Protein AF-A0A6I3T4N7-F1 (afdb_monomer_lite)

pLDDT: mean 78.13, std 22.72, range [30.36, 98.19]

Sequence (308 aa):
MPTYVQHEVLGRIPDVFNAEAIWQPPGLALFARRPLLRDLLERCPREHRGRAATRCFAHVTLRLPQEDVDDDYHLTRGNRARELAQTLTALHRKDFGDLLGEDDVRYHVTGADDLAAGEIEVRFGHAVYLPAPEEKVLFDVSASLDSAVWHGVCPVYPSQRLALIGAGATAAAAPGWPFGDDAVLLLVNDGPDAEPVLQARPKGAFDCRFDAALGYYTVTSRHGGKRLLVKIARRIAKAPPAVAAPSPAVWQPRARPAVPALDELTAVPVPAAPRRVNSAVTDATFAPGARARLTLAALALPRLSRYR

Radius of gyration: 28.06 Å; chains: 1; bounding box: 67×101×54 Å

Organism: NCBI:txid1949069

Secondary structure (DSSP, 8-state):
---SSEEEEEE--S-TT-HHHHHS-SSS-TT--S--HHHHHHHS-SEEETTEEEE---EEEEEEEHHHHHHHHHHHSSHHHHHHHHHHHHHHHHHHHHHHTTPPPEEEEEEETT--TTEEEEEESTT-----TTPPP-EEEEEESSSSS-EEEEEE-TT--EEEESTTSSBPPPTT-TT-TT-EEEEE---TTSPPEEEEESTTTEEEEEETTTTEEEEEETTT--EEEEEEEE----------PPPP---PPPPPPPP--------PPPPPPP----------------------------------

Structure (mmCIF, N/CA/C/O backbone):
data_AF-A0A6I3T4N7-F1
#
_entry.id   AF-A0A6I3T4N7-F1
#
loop_
_atom_site.group_PDB
_atom_site.id
_atom_site.type_symbol
_atom_site.label_atom_id
_atom_site.label_alt_id
_atom_site.label_comp_id
_atom_site.label_asym_id
_atom_site.label_entity_id
_atom_site.label_seq_id
_atom_site.pdbx_PDB_ins_code
_atom_site.Cartn_x
_atom_site.Cartn_y
_atom_site.Cartn_z
_atom_site.occupancy
_atom_site.B_iso_or_equiv
_atom_site.auth_seq_id
_atom_site.auth_comp_id
_atom_site.auth_asym_id
_atom_site.auth_atom_id
_atom_site.pdbx_PDB_model_num
ATOM 1 N N . MET A 1 1 ? 6.502 -19.424 1.018 1.00 42.34 1 MET A N 1
ATOM 2 C CA . MET A 1 1 ? 7.228 -18.269 0.435 1.00 42.34 1 MET A CA 1
ATOM 3 C C . MET A 1 1 ? 7.250 -17.160 1.475 1.00 42.34 1 MET A C 1
ATOM 5 O O . MET A 1 1 ? 6.336 -17.162 2.289 1.00 42.34 1 MET A O 1
ATOM 9 N N . PRO A 1 2 ? 8.253 -16.265 1.510 1.00 59.25 2 PRO A N 1
ATOM 10 C CA . PRO A 1 2 ? 8.167 -15.091 2.374 1.00 59.25 2 PRO A CA 1
ATOM 11 C C . PRO A 1 2 ? 6.936 -14.269 1.978 1.00 59.25 2 PRO A C 1
ATOM 13 O O . PRO A 1 2 ? 6.769 -13.925 0.807 1.00 59.25 2 PRO A O 1
ATOM 16 N N . THR A 1 3 ? 6.056 -14.012 2.940 1.00 74.50 3 THR A N 1
ATOM 17 C CA . THR A 1 3 ? 4.867 -13.183 2.748 1.00 74.50 3 THR A CA 1
ATOM 18 C C . THR A 1 3 ? 5.295 -11.723 2.836 1.00 74.50 3 THR A C 1
ATOM 20 O O . THR A 1 3 ? 5.560 -11.209 3.918 1.00 74.50 3 THR A O 1
ATOM 23 N N . TYR A 1 4 ? 5.434 -11.065 1.685 1.00 86.62 4 TYR A N 1
ATOM 24 C CA . TYR A 1 4 ? 5.860 -9.662 1.612 1.00 86.62 4 TYR A CA 1
ATOM 25 C C . TYR A 1 4 ? 4.768 -8.692 2.078 1.00 86.62 4 TYR A C 1
ATOM 27 O O . TYR A 1 4 ? 5.072 -7.627 2.619 1.00 86.62 4 TYR A O 1
ATOM 35 N N . VAL A 1 5 ? 3.510 -9.080 1.867 1.00 89.25 5 VAL A N 1
ATOM 36 C CA . VAL A 1 5 ? 2.300 -8.359 2.262 1.00 89.25 5 VAL A CA 1
ATOM 37 C C . VAL A 1 5 ? 1.325 -9.388 2.792 1.00 89.25 5 VAL A C 1
ATOM 39 O O . VAL A 1 5 ? 1.057 -10.393 2.136 1.00 89.25 5 VAL A O 1
ATOM 42 N N . GLN A 1 6 ? 0.831 -9.140 3.988 1.00 90.00 6 GLN A N 1
ATOM 43 C CA . GLN A 1 6 ? -0.314 -9.815 4.555 1.00 90.00 6 GLN A CA 1
ATOM 44 C C . GLN A 1 6 ? -1.546 -8.999 4.219 1.00 90.00 6 GLN A C 1
ATOM 46 O O . GLN A 1 6 ? -1.522 -7.772 4.332 1.00 90.00 6 GLN A O 1
ATOM 51 N N . HIS A 1 7 ? -2.592 -9.686 3.791 1.00 89.75 7 HIS A N 1
ATOM 52 C CA . HIS A 1 7 ? -3.881 -9.083 3.530 1.00 89.75 7 HIS A CA 1
ATOM 53 C C . HIS A 1 7 ? -4.959 -9.968 4.148 1.00 89.75 7 HIS A C 1
ATOM 55 O O . HIS A 1 7 ? -4.901 -11.188 4.006 1.00 89.75 7 HIS A O 1
ATOM 61 N N . GLU A 1 8 ? -5.907 -9.360 4.848 1.00 92.12 8 GLU A N 1
ATOM 62 C CA . GLU A 1 8 ? -7.035 -10.059 5.462 1.00 92.12 8 GLU A CA 1
ATOM 63 C C . GLU A 1 8 ? -8.284 -9.185 5.341 1.00 92.12 8 GLU A C 1
ATOM 65 O O . GLU A 1 8 ? -8.220 -7.975 5.576 1.00 92.12 8 GLU A O 1
ATOM 70 N N . VAL A 1 9 ? -9.420 -9.794 4.994 1.00 93.88 9 VAL A N 1
ATOM 71 C CA . VAL A 1 9 ? -10.719 -9.111 4.968 1.00 93.88 9 VAL A CA 1
ATOM 72 C C . VAL A 1 9 ? -11.438 -9.356 6.292 1.00 93.88 9 VAL A C 1
ATOM 74 O O . VAL A 1 9 ? -11.791 -10.488 6.629 1.00 93.88 9 VAL A O 1
ATOM 77 N N . LEU A 1 10 ? -11.658 -8.289 7.056 1.00 92.44 10 LEU A N 1
ATOM 78 C CA . LEU A 1 10 ? -12.414 -8.305 8.302 1.00 92.44 10 LEU A CA 1
ATOM 79 C C . LEU A 1 10 ? -13.880 -8.000 8.001 1.00 92.44 10 LEU A C 1
ATOM 81 O O . LEU A 1 10 ? -14.196 -6.948 7.457 1.00 92.44 10 LEU A O 1
ATOM 85 N N . GLY A 1 11 ? -14.777 -8.917 8.363 1.00 90.06 11 GLY A N 1
ATOM 86 C CA . GLY A 1 11 ? -16.195 -8.821 8.016 1.00 90.06 11 GLY A CA 1
ATOM 87 C C . GLY A 1 11 ? -17.144 -8.603 9.195 1.00 90.06 11 GLY A C 1
ATOM 88 O O . GLY A 1 11 ? -16.889 -9.000 10.341 1.00 90.06 11 GLY A O 1
ATOM 89 N N . ARG A 1 12 ? -18.328 -8.078 8.857 1.00 87.44 12 ARG A N 1
ATOM 90 C CA . ARG A 1 12 ? -19.441 -7.729 9.763 1.00 87.44 12 ARG A CA 1
ATOM 91 C C . ARG A 1 12 ? -19.016 -6.748 10.856 1.00 87.44 12 ARG A C 1
ATOM 93 O O . ARG A 1 12 ? -19.287 -6.960 12.040 1.00 87.44 12 ARG A O 1
ATOM 100 N N . ILE A 1 13 ? -18.338 -5.694 10.421 1.00 89.69 13 ILE A N 1
ATOM 101 C CA . ILE A 1 13 ? -18.067 -4.498 11.208 1.00 89.69 13 ILE A CA 1
ATOM 102 C C . ILE A 1 13 ? -19.287 -3.577 11.047 1.00 89.69 13 ILE A C 1
ATOM 104 O O . ILE A 1 13 ? -19.585 -3.186 9.922 1.00 89.69 13 ILE A O 1
ATOM 108 N N . PRO A 1 14 ? -20.029 -3.261 12.128 1.00 86.56 14 PRO A N 1
ATOM 109 C CA . PRO A 1 14 ? -21.246 -2.449 12.028 1.00 86.56 14 PRO A CA 1
ATOM 110 C C . PRO A 1 14 ? -21.000 -1.034 11.500 1.00 86.56 14 PRO A C 1
ATOM 112 O O . PRO A 1 14 ? -21.847 -0.489 10.805 1.00 86.56 14 PRO A O 1
ATOM 115 N N . ASP A 1 15 ? -19.851 -0.454 11.848 1.00 92.56 15 ASP A N 1
ATOM 116 C CA . ASP A 1 15 ? -19.391 0.837 11.348 1.00 92.56 15 ASP A CA 1
ATOM 117 C C . ASP A 1 15 ? -17.912 0.728 10.975 1.00 92.56 15 ASP A C 1
ATOM 119 O O . ASP A 1 15 ? -17.057 0.573 11.850 1.00 92.56 15 ASP A O 1
ATOM 123 N N . VAL A 1 16 ? -17.615 0.798 9.676 1.00 95.19 16 VAL A N 1
ATOM 124 C CA . VAL A 1 16 ? -16.254 0.676 9.129 1.00 95.19 16 VAL A CA 1
ATOM 125 C C . VAL A 1 16 ? -15.330 1.830 9.539 1.00 95.19 16 VAL A C 1
ATOM 127 O O . VAL A 1 16 ? -14.118 1.731 9.368 1.00 95.19 16 VAL A O 1
ATOM 130 N N . PHE A 1 17 ? -15.872 2.902 10.129 1.00 96.81 17 PHE A N 1
ATOM 131 C CA . PHE A 1 17 ? -15.092 3.995 10.716 1.00 96.81 17 PHE A CA 1
ATOM 132 C C . PHE A 1 17 ? -14.894 3.867 12.232 1.00 96.81 17 PHE A C 1
ATOM 134 O O . PHE A 1 17 ? -14.195 4.685 12.832 1.00 96.81 17 PHE A O 1
ATOM 141 N N . ASN A 1 18 ? -15.459 2.839 12.870 1.00 94.69 18 ASN A N 1
ATOM 142 C CA . ASN A 1 18 ? -15.268 2.598 14.294 1.00 94.69 18 ASN A CA 1
ATOM 143 C C . ASN A 1 18 ? -13.947 1.853 14.546 1.00 94.69 18 ASN A C 1
ATOM 145 O O . ASN A 1 18 ? -13.851 0.632 14.403 1.00 94.69 18 ASN A O 1
ATOM 149 N N . ALA A 1 19 ? -12.931 2.605 14.972 1.00 95.44 19 ALA A N 1
ATOM 150 C CA . ALA A 1 19 ? -11.597 2.089 15.262 1.00 95.44 19 ALA A CA 1
ATOM 151 C C . ALA A 1 19 ? -11.588 0.972 16.318 1.00 95.44 19 ALA A C 1
ATOM 153 O O . ALA A 1 19 ? -10.845 0.004 16.168 1.00 95.44 19 ALA A O 1
ATOM 154 N N . GLU A 1 20 ? -12.409 1.074 17.368 1.00 91.62 20 GLU A N 1
ATOM 155 C CA . GLU A 1 20 ? -12.469 0.050 18.416 1.00 91.62 20 GLU A CA 1
ATOM 156 C C . GLU A 1 20 ? -13.015 -1.259 17.850 1.00 91.62 20 GLU A C 1
ATOM 158 O O . GLU A 1 20 ? -12.388 -2.300 18.014 1.00 91.62 20 GLU A O 1
ATOM 163 N N . ALA A 1 21 ? -14.108 -1.204 17.082 1.00 89.81 21 ALA A N 1
ATOM 164 C CA . ALA A 1 21 ? -14.695 -2.386 16.448 1.00 89.81 21 ALA A CA 1
ATOM 165 C C . ALA A 1 21 ? -13.715 -3.120 15.510 1.00 89.81 21 ALA A C 1
ATOM 167 O O . ALA A 1 21 ? -13.805 -4.339 15.366 1.00 89.81 21 ALA A O 1
ATOM 168 N N . ILE A 1 22 ? -12.779 -2.387 14.900 1.00 93.62 22 ILE A N 1
ATOM 169 C CA . ILE A 1 22 ? -11.714 -2.925 14.041 1.00 93.62 22 ILE A CA 1
ATOM 170 C C . ILE A 1 22 ? -10.556 -3.496 14.868 1.00 93.62 22 ILE A C 1
ATOM 172 O O . ILE A 1 22 ? -9.995 -4.541 14.526 1.00 93.62 22 ILE A O 1
ATOM 176 N N . TRP A 1 23 ? -10.175 -2.798 15.938 1.00 92.69 23 TRP A N 1
ATOM 177 C CA . TRP A 1 23 ? -9.014 -3.120 16.761 1.00 92.69 23 TRP A CA 1
ATOM 178 C C . TRP A 1 23 ? -9.252 -4.338 17.655 1.00 92.69 23 TRP A C 1
ATOM 180 O O . TRP A 1 23 ? -8.480 -5.296 17.605 1.00 92.69 23 TRP A O 1
ATOM 190 N N . GLN A 1 24 ? -10.316 -4.304 18.461 1.00 83.19 24 GLN A N 1
ATOM 191 C CA . GLN A 1 24 ? -10.697 -5.330 19.433 1.00 83.19 24 GLN A CA 1
ATOM 192 C C . GLN A 1 24 ? -12.164 -5.111 19.858 1.00 83.19 24 GLN A C 1
ATOM 194 O O . GLN A 1 24 ? -12.533 -3.973 20.141 1.00 83.19 24 GLN A O 1
ATOM 199 N N . PRO A 1 25 ? -13.020 -6.145 19.998 1.00 62.72 25 PRO A N 1
ATOM 200 C CA . PRO A 1 25 ? -14.414 -5.899 20.317 1.00 62.72 25 PRO A CA 1
ATOM 201 C C . PRO A 1 25 ? -14.517 -5.359 21.755 1.00 62.72 25 PRO A C 1
ATOM 203 O O . PRO A 1 25 ? -13.815 -5.850 22.648 1.00 62.72 25 PRO A O 1
ATOM 206 N N . PRO A 1 26 ? -15.411 -4.400 22.030 1.00 54.84 26 PRO A N 1
ATOM 207 C CA . PRO A 1 26 ? -15.672 -3.979 23.398 1.00 54.84 26 PRO A CA 1
ATOM 208 C C . PRO A 1 26 ? -16.280 -5.145 24.208 1.00 54.84 26 PRO A C 1
ATOM 210 O O . PRO A 1 26 ? -17.339 -5.672 23.867 1.00 54.84 26 PRO A O 1
ATOM 213 N N . GLY A 1 27 ? -15.612 -5.554 25.295 1.00 57.06 27 GLY A N 1
ATOM 214 C CA . GLY A 1 27 ? -16.110 -6.542 26.270 1.00 57.06 27 GLY A CA 1
ATOM 215 C C . GLY A 1 27 ? -15.620 -7.995 26.102 1.00 57.06 27 GLY A C 1
ATOM 216 O O . GLY A 1 27 ? -14.759 -8.303 25.283 1.00 57.06 27 GLY A O 1
ATOM 217 N N . LEU A 1 28 ? 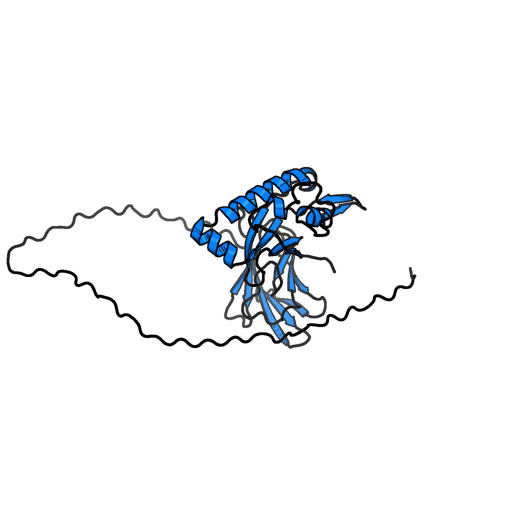-16.173 -8.909 26.919 1.00 50.62 28 LEU A N 1
ATOM 218 C CA . LEU A 1 28 ? -15.859 -10.356 27.008 1.00 50.62 28 LEU A CA 1
ATOM 219 C C . LEU A 1 28 ? -16.303 -11.169 25.768 1.00 50.62 28 LEU A C 1
ATOM 221 O O . LEU A 1 28 ? -16.761 -12.307 25.884 1.00 50.62 28 LEU A O 1
ATOM 225 N N . ALA A 1 29 ? -16.166 -10.627 24.560 1.00 52.72 29 ALA A N 1
ATOM 226 C CA . ALA A 1 29 ? -16.478 -11.318 23.310 1.00 52.72 29 ALA A CA 1
ATOM 227 C C . ALA A 1 29 ? -15.388 -12.340 22.916 1.00 52.72 29 ALA A C 1
ATOM 229 O O . ALA A 1 29 ? -15.050 -12.489 21.745 1.00 52.72 29 ALA A O 1
ATOM 230 N N . LEU A 1 30 ? -14.905 -13.119 23.893 1.00 52.09 30 LEU A N 1
ATOM 231 C CA . LEU A 1 30 ? -14.000 -14.270 23.738 1.00 52.09 30 LEU A CA 1
ATOM 232 C C . LEU A 1 30 ? -14.564 -15.361 22.801 1.00 52.09 30 LEU A C 1
ATOM 234 O O . LEU A 1 30 ? -13.868 -16.310 22.448 1.00 52.09 30 LEU A O 1
ATOM 238 N N . PHE A 1 31 ? -15.830 -15.235 22.395 1.00 53.12 31 PHE A N 1
ATOM 239 C CA . PHE A 1 31 ? -16.535 -16.157 21.507 1.00 53.12 31 PHE A CA 1
ATOM 240 C C . PHE A 1 31 ? -16.600 -15.688 20.047 1.00 53.12 31 PHE A C 1
ATOM 242 O O . PHE A 1 31 ? -16.998 -16.465 19.174 1.00 53.12 31 PHE A O 1
ATOM 249 N N . ALA A 1 32 ? -16.200 -14.448 19.746 1.00 56.66 32 ALA A N 1
ATOM 250 C CA . ALA A 1 32 ? -16.068 -13.995 18.370 1.00 56.66 32 ALA A CA 1
ATOM 251 C C . ALA A 1 32 ? -14.797 -14.613 17.771 1.00 56.66 32 ALA A C 1
ATOM 253 O O . ALA A 1 32 ? -13.698 -14.106 17.938 1.00 56.66 32 ALA A O 1
ATOM 254 N N . ARG A 1 33 ? -14.938 -15.732 17.049 1.00 61.69 33 ARG A N 1
ATOM 255 C CA . ARG A 1 33 ? -13.833 -16.422 16.345 1.00 61.69 33 ARG A CA 1
ATOM 256 C C . ARG A 1 33 ? -13.222 -15.621 15.179 1.00 61.69 33 ARG A C 1
ATOM 258 O O . ARG A 1 33 ? -12.599 -16.218 14.304 1.00 61.69 33 ARG A O 1
ATOM 265 N N . ARG A 1 34 ? -13.462 -14.314 15.092 1.00 70.25 34 ARG A N 1
ATOM 266 C CA . ARG A 1 34 ? -12.999 -13.507 13.962 1.00 70.25 34 ARG A CA 1
ATOM 267 C C . ARG A 1 34 ? -11.670 -12.864 14.323 1.00 70.25 34 ARG A C 1
ATOM 269 O O . ARG A 1 34 ? -11.592 -12.299 15.410 1.00 70.25 34 ARG A O 1
ATOM 276 N N . PRO A 1 35 ? -10.654 -12.957 13.453 1.00 75.81 35 PRO A N 1
ATOM 277 C CA . PRO A 1 35 ? -9.444 -12.184 13.654 1.00 75.81 35 PRO A CA 1
ATOM 278 C C . PRO A 1 35 ? -9.809 -10.700 13.591 1.00 75.81 35 PRO A C 1
ATOM 280 O O . PRO A 1 35 ? -10.596 -10.292 12.740 1.00 75.81 35 PRO A O 1
ATOM 283 N N . LEU A 1 36 ? -9.272 -9.912 14.510 1.00 88.94 36 LEU A N 1
ATOM 284 C CA . LEU A 1 36 ? -9.335 -8.454 14.472 1.00 88.94 36 LEU A CA 1
ATOM 285 C C . LEU A 1 36 ? -7.953 -7.894 14.180 1.00 88.94 36 LEU A C 1
ATOM 287 O O . LEU A 1 36 ? -6.967 -8.633 14.174 1.00 88.94 36 LEU A O 1
ATOM 291 N N . LEU A 1 37 ? -7.860 -6.588 13.940 1.00 93.44 37 LEU A N 1
ATOM 292 C CA . LEU A 1 37 ? -6.590 -5.975 13.564 1.00 93.44 37 LEU A CA 1
ATOM 293 C C . LEU A 1 37 ? -5.496 -6.222 14.615 1.00 93.44 37 LEU A C 1
ATOM 295 O O . LEU A 1 37 ? -4.374 -6.575 14.252 1.00 93.44 37 LEU A O 1
ATOM 299 N N . ARG A 1 38 ? -5.829 -6.121 15.908 1.00 93.00 38 ARG A N 1
ATOM 300 C CA . ARG A 1 38 ? -4.883 -6.421 16.990 1.00 93.00 38 ARG A CA 1
ATOM 301 C C . ARG A 1 38 ? -4.395 -7.870 16.935 1.00 93.00 38 ARG A C 1
ATOM 303 O O . ARG A 1 38 ? -3.191 -8.105 16.978 1.00 93.00 38 ARG A O 1
ATOM 310 N N . ASP A 1 39 ? -5.313 -8.825 16.778 1.00 89.88 39 ASP A N 1
ATOM 311 C CA . ASP A 1 39 ? -4.977 -10.253 16.711 1.00 89.88 39 ASP A CA 1
ATOM 312 C C . ASP A 1 39 ? -4.093 -10.578 15.501 1.00 89.88 39 ASP A C 1
ATOM 314 O O . ASP A 1 39 ? -3.207 -11.431 15.584 1.00 89.88 39 ASP A O 1
ATOM 318 N N . LEU A 1 40 ? -4.337 -9.919 14.363 1.00 91.38 40 LEU A N 1
ATOM 319 C CA . LEU A 1 40 ? -3.531 -10.085 13.155 1.00 91.38 40 LEU A CA 1
ATOM 320 C C . LEU A 1 40 ? -2.098 -9.607 13.383 1.00 91.38 40 LEU A C 1
ATOM 322 O O . LEU A 1 40 ? -1.163 -10.344 13.080 1.00 91.38 40 LEU A O 1
ATOM 326 N N . LEU A 1 41 ? -1.920 -8.417 13.958 1.00 92.19 41 LEU A N 1
ATOM 327 C CA . LEU A 1 41 ? -0.596 -7.862 14.255 1.00 92.19 41 LEU A CA 1
ATOM 328 C C . LEU A 1 41 ? 0.170 -8.713 15.280 1.00 92.19 41 LEU A C 1
ATOM 330 O O . LEU A 1 41 ? 1.369 -8.935 15.119 1.00 92.19 41 LEU A O 1
ATOM 334 N N . GLU A 1 42 ? -0.519 -9.254 16.287 1.00 89.69 42 GLU A N 1
ATOM 335 C CA . GLU A 1 42 ? 0.090 -10.120 17.304 1.00 89.69 42 GLU A CA 1
ATOM 336 C C . GLU A 1 42 ? 0.559 -11.467 16.729 1.00 89.69 42 GLU A C 1
ATOM 338 O O . GLU A 1 42 ? 1.639 -11.958 17.064 1.00 89.69 42 GLU A O 1
ATOM 343 N N . ARG A 1 43 ? -0.231 -12.072 15.834 1.00 87.69 43 ARG A N 1
ATOM 344 C CA . ARG A 1 43 ? 0.092 -13.374 15.217 1.00 87.69 43 ARG A CA 1
ATOM 345 C C . ARG A 1 43 ? 1.144 -13.278 14.122 1.00 87.69 43 ARG A C 1
ATOM 347 O O . ARG A 1 43 ? 1.758 -14.289 13.779 1.00 87.69 43 ARG A O 1
ATOM 354 N N . CYS A 1 44 ? 1.343 -12.082 13.587 1.00 86.88 44 CYS A N 1
ATOM 355 C CA . CYS A 1 44 ? 2.192 -11.831 12.440 1.00 86.88 44 CYS A CA 1
ATOM 356 C C . CYS A 1 44 ? 3.205 -10.719 12.722 1.00 86.88 44 CYS A C 1
ATOM 358 O O . CYS A 1 44 ? 3.190 -9.687 12.044 1.00 86.88 44 CYS A O 1
ATOM 360 N N . PRO A 1 45 ? 4.110 -10.911 13.696 1.00 87.12 45 PRO A N 1
ATOM 361 C CA . PRO A 1 45 ? 5.112 -9.909 13.998 1.00 87.12 45 PRO A CA 1
ATOM 362 C C . PRO A 1 45 ? 6.106 -9.778 12.842 1.00 87.12 45 PRO A C 1
ATOM 364 O O . PRO A 1 45 ? 6.345 -10.703 12.059 1.00 87.12 45 PRO A O 1
ATOM 367 N N . ARG A 1 46 ? 6.719 -8.601 12.757 1.00 87.31 46 ARG A N 1
ATOM 368 C CA . ARG A 1 46 ? 7.729 -8.270 11.752 1.00 87.31 46 ARG A CA 1
ATOM 369 C C . ARG A 1 46 ? 8.991 -9.105 11.935 1.00 87.31 46 ARG A C 1
ATOM 371 O O . ARG A 1 46 ? 9.556 -9.578 10.954 1.00 87.31 46 ARG A O 1
ATOM 378 N N . GLU A 1 47 ? 9.419 -9.289 13.181 1.00 87.56 47 GLU A N 1
ATOM 379 C CA . GLU A 1 47 ? 10.599 -10.077 13.537 1.00 87.56 47 GLU A CA 1
ATOM 380 C C . GLU A 1 47 ? 10.300 -10.985 14.734 1.00 87.56 47 GLU A C 1
ATOM 382 O O . GLU A 1 47 ? 9.604 -10.598 15.679 1.00 87.56 47 GLU A O 1
ATOM 387 N N . HIS A 1 48 ? 10.872 -12.190 14.699 1.00 83.88 48 HIS A N 1
ATOM 388 C CA . HIS A 1 48 ? 10.848 -13.143 15.802 1.00 83.88 48 HIS A CA 1
ATOM 389 C C . HIS A 1 48 ? 12.259 -13.382 16.334 1.00 83.88 48 HIS A C 1
ATOM 391 O O . HIS A 1 48 ? 13.203 -13.581 15.565 1.00 83.88 48 HIS A O 1
ATOM 397 N N . ARG A 1 49 ? 12.381 -13.509 17.656 1.00 81.50 49 ARG A N 1
ATOM 398 C CA . ARG A 1 49 ? 13.551 -14.100 18.312 1.00 81.50 49 ARG A CA 1
ATOM 399 C C . ARG A 1 49 ? 13.130 -15.396 18.991 1.00 81.50 49 ARG A C 1
ATOM 401 O O . ARG A 1 49 ? 12.591 -15.411 20.096 1.00 81.50 49 ARG A O 1
ATOM 408 N N . GLY A 1 50 ? 13.352 -16.510 18.297 1.00 83.19 50 GLY A N 1
ATOM 409 C CA . GLY A 1 50 ? 12.826 -17.808 18.716 1.00 83.19 50 GLY A CA 1
ATOM 410 C C . GLY A 1 50 ? 11.300 -17.828 18.618 1.00 83.19 50 GLY A C 1
ATOM 411 O O . GLY A 1 50 ? 10.758 -17.686 17.528 1.00 83.19 50 GLY A O 1
ATOM 412 N N . ARG A 1 51 ? 10.609 -18.012 19.750 1.00 79.25 51 ARG A N 1
ATOM 413 C CA . ARG A 1 51 ? 9.134 -17.995 19.815 1.00 79.25 51 ARG A CA 1
ATOM 414 C C . ARG A 1 51 ? 8.546 -16.632 20.195 1.00 79.25 51 ARG A C 1
ATOM 416 O O . ARG A 1 51 ? 7.339 -16.464 20.084 1.00 79.25 51 ARG A O 1
ATOM 423 N N . ALA A 1 52 ? 9.368 -15.685 20.644 1.00 82.81 52 ALA A N 1
ATOM 424 C CA . ALA A 1 52 ? 8.907 -14.362 21.051 1.00 82.81 52 ALA A CA 1
ATOM 425 C C . ALA A 1 52 ? 8.916 -13.393 19.862 1.00 82.81 52 ALA A C 1
ATOM 427 O O . ALA A 1 52 ? 9.867 -13.384 19.073 1.00 82.81 52 ALA A O 1
ATOM 428 N N . ALA A 1 53 ? 7.866 -12.581 19.742 1.00 82.81 53 ALA A N 1
ATOM 429 C CA . ALA A 1 53 ? 7.855 -11.427 18.851 1.00 82.81 53 ALA A CA 1
ATOM 430 C C . ALA A 1 53 ? 8.840 -10.373 19.372 1.00 82.81 53 ALA A C 1
ATOM 432 O O . ALA A 1 53 ? 8.866 -10.094 20.570 1.00 82.81 53 ALA A O 1
ATOM 433 N N . THR A 1 54 ? 9.653 -9.801 18.485 1.00 86.88 54 THR A N 1
ATOM 434 C CA . THR A 1 54 ? 10.587 -8.718 18.838 1.00 86.88 54 THR A CA 1
ATOM 435 C C . THR A 1 54 ? 10.293 -7.414 18.128 1.00 86.88 54 THR A C 1
ATOM 437 O O . THR A 1 54 ? 10.719 -6.374 18.619 1.00 86.88 54 THR A O 1
ATOM 440 N N . ARG A 1 55 ? 9.576 -7.451 16.998 1.00 90.19 55 ARG A N 1
ATOM 441 C CA . ARG A 1 55 ? 9.097 -6.245 16.318 1.00 90.19 55 ARG A CA 1
ATOM 442 C C . ARG A 1 55 ? 7.697 -6.415 15.754 1.00 90.19 55 ARG A C 1
ATOM 444 O O . ARG A 1 55 ? 7.384 -7.479 15.222 1.00 90.19 55 ARG A O 1
ATOM 451 N N . CYS A 1 56 ? 6.894 -5.358 15.813 1.00 92.38 56 CYS A N 1
ATOM 452 C CA . CYS A 1 56 ? 5.590 -5.264 15.154 1.00 92.38 56 CYS A CA 1
ATOM 453 C C . CYS A 1 56 ? 5.705 -4.509 13.816 1.00 92.38 56 CYS A C 1
ATOM 455 O O . CYS A 1 56 ? 6.687 -3.813 13.559 1.00 92.38 56 CYS A O 1
ATOM 457 N N . PHE A 1 57 ? 4.714 -4.655 12.936 1.00 94.75 57 PHE A N 1
ATOM 458 C CA . PHE A 1 57 ? 4.592 -3.807 11.750 1.00 94.75 57 PHE A CA 1
ATOM 459 C C . PHE A 1 57 ? 3.973 -2.467 12.127 1.00 94.75 57 PHE A C 1
ATOM 461 O O . PHE A 1 57 ? 2.878 -2.449 12.663 1.00 94.75 57 PHE A O 1
ATOM 468 N N . ALA A 1 58 ? 4.620 -1.353 11.789 1.00 95.56 58 ALA A N 1
ATOM 469 C CA . ALA A 1 58 ? 4.114 -0.018 12.119 1.00 95.56 58 ALA A CA 1
ATOM 470 C C . ALA A 1 58 ? 3.219 0.599 11.024 1.00 95.56 58 ALA A C 1
ATOM 472 O O . ALA A 1 58 ? 2.456 1.526 11.290 1.00 95.56 58 ALA A O 1
ATOM 473 N N . HIS A 1 59 ? 3.299 0.100 9.788 1.00 96.50 59 HIS A N 1
ATOM 474 C CA . HIS A 1 59 ? 2.582 0.653 8.638 1.00 96.50 59 HIS A CA 1
ATOM 475 C C . HIS A 1 59 ? 1.438 -0.263 8.208 1.00 96.50 59 HIS A C 1
ATOM 477 O O . HIS A 1 59 ? 1.660 -1.432 7.879 1.00 96.50 59 HIS A O 1
ATOM 483 N N . VAL A 1 60 ? 0.224 0.287 8.168 1.00 96.69 60 VAL A N 1
ATOM 484 C CA . VAL A 1 60 ? -0.994 -0.458 7.832 1.00 96.69 60 VAL A CA 1
ATOM 485 C C . VAL A 1 60 ? -1.838 0.341 6.842 1.00 96.69 60 VAL A C 1
ATOM 487 O O . VAL A 1 60 ? -2.129 1.516 7.051 1.00 96.69 60 VAL A O 1
ATOM 490 N N . THR 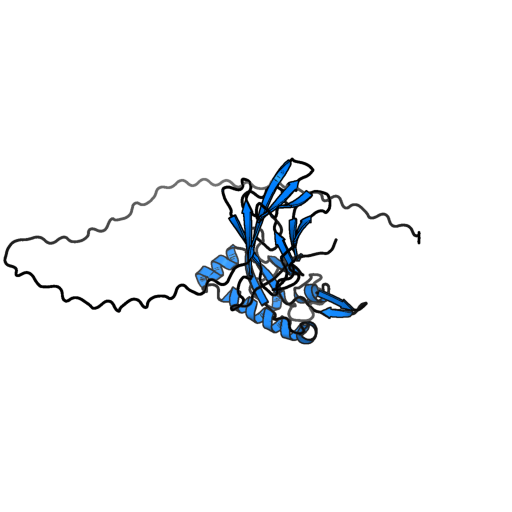A 1 61 ? -2.256 -0.298 5.753 1.00 96.38 61 THR A N 1
ATOM 491 C CA . THR A 1 61 ? -3.264 0.249 4.835 1.00 96.38 61 THR A CA 1
ATOM 492 C C . THR A 1 61 ? -4.604 -0.416 5.107 1.00 96.38 61 THR A C 1
ATOM 494 O O . THR A 1 61 ? -4.686 -1.640 5.181 1.00 96.38 61 THR A O 1
ATOM 497 N N . LEU A 1 62 ? -5.646 0.392 5.249 1.00 96.81 62 LEU A N 1
ATOM 498 C CA . LEU A 1 62 ? -7.031 -0.029 5.371 1.00 96.81 62 LEU A CA 1
ATOM 499 C C . LEU A 1 62 ? -7.758 0.337 4.087 1.00 96.81 62 LEU A C 1
ATOM 501 O O . LEU A 1 62 ? -7.731 1.492 3.653 1.00 96.81 62 LEU A O 1
ATOM 505 N N . ARG A 1 63 ? -8.408 -0.650 3.486 1.00 96.81 63 ARG A N 1
ATOM 506 C CA . ARG A 1 63 ? -9.342 -0.433 2.389 1.00 96.81 63 ARG A CA 1
ATOM 507 C C . ARG A 1 63 ? -10.750 -0.593 2.941 1.00 96.81 63 ARG A C 1
ATOM 509 O O . ARG A 1 63 ? -11.050 -1.614 3.558 1.00 96.81 63 ARG A O 1
ATOM 516 N N . LEU A 1 64 ? -11.564 0.435 2.767 1.00 97.62 64 LEU A N 1
ATOM 517 C CA . LEU A 1 64 ? -12.979 0.461 3.128 1.00 97.62 64 LEU A CA 1
ATOM 518 C C . LEU A 1 64 ? -13.815 0.386 1.842 1.00 97.62 64 LEU A C 1
ATOM 520 O O . LEU A 1 64 ? -13.274 0.684 0.772 1.00 97.62 64 LEU A O 1
ATOM 524 N N . PRO A 1 65 ? -15.106 0.027 1.912 1.00 97.69 65 PRO A N 1
ATOM 525 C CA . PRO A 1 65 ? -15.983 0.083 0.750 1.00 97.69 65 PRO A CA 1
ATOM 526 C C . PRO A 1 65 ? -15.971 1.488 0.136 1.00 97.69 65 PRO A C 1
ATOM 528 O O . PRO A 1 65 ? -16.000 2.488 0.856 1.00 97.69 65 PRO A O 1
ATOM 531 N N . GLN A 1 66 ? -15.881 1.571 -1.194 1.00 97.06 66 GLN A N 1
ATOM 532 C CA . GLN A 1 66 ? -15.766 2.852 -1.898 1.00 97.06 66 GLN A CA 1
ATOM 533 C C . GLN A 1 66 ? -16.941 3.787 -1.572 1.00 97.06 66 GLN A C 1
ATOM 535 O O . GLN A 1 66 ? -16.718 4.967 -1.318 1.00 97.06 66 GLN A O 1
ATOM 540 N N . GLU A 1 67 ? -18.158 3.241 -1.483 1.00 97.00 67 GLU A N 1
ATOM 541 C CA . GLU A 1 67 ? -19.373 3.989 -1.129 1.00 97.00 67 GLU A CA 1
ATOM 542 C C . GLU A 1 67 ? -19.250 4.682 0.240 1.00 97.00 67 GLU A C 1
ATOM 544 O O . GLU A 1 67 ? -19.523 5.875 0.350 1.00 97.00 67 GLU A O 1
ATOM 549 N N . ASP A 1 68 ? -18.744 3.982 1.264 1.00 97.31 68 ASP A N 1
ATOM 550 C CA . ASP A 1 68 ? -18.542 4.543 2.608 1.00 97.31 68 ASP A CA 1
ATOM 551 C C . ASP A 1 68 ? -17.521 5.699 2.607 1.00 97.31 68 ASP A C 1
ATOM 553 O O . ASP A 1 68 ? -17.667 6.682 3.341 1.00 97.31 68 ASP A O 1
ATOM 557 N N . VAL A 1 69 ? -16.464 5.589 1.793 1.00 97.19 69 VAL A N 1
ATOM 558 C CA . VAL A 1 69 ? -15.420 6.622 1.661 1.00 97.19 69 VAL A CA 1
ATOM 559 C C . VAL A 1 69 ? -15.935 7.840 0.901 1.00 97.19 69 VAL A C 1
ATOM 561 O O . VAL A 1 69 ? -15.634 8.972 1.293 1.00 97.19 69 VAL A O 1
ATOM 564 N N . ASP A 1 70 ? -16.715 7.629 -0.156 1.00 97.75 70 ASP A N 1
ATOM 565 C CA . ASP A 1 70 ? -17.339 8.708 -0.920 1.00 97.75 70 ASP A CA 1
ATOM 566 C C . ASP A 1 70 ? -18.367 9.453 -0.063 1.00 97.75 70 ASP A C 1
ATOM 568 O O . ASP A 1 70 ? -18.352 10.687 -0.015 1.00 97.75 70 ASP A O 1
ATOM 572 N N . ASP A 1 71 ? -19.182 8.734 0.710 1.00 97.56 71 ASP A N 1
ATOM 573 C CA . ASP A 1 71 ? -20.106 9.326 1.677 1.00 97.56 71 ASP A CA 1
ATOM 574 C C . ASP A 1 71 ? -19.364 10.141 2.744 1.00 97.56 71 ASP A C 1
ATOM 576 O O . ASP A 1 71 ? -19.738 11.283 3.028 1.00 97.56 71 ASP A O 1
ATOM 580 N N . ASP A 1 72 ? -18.263 9.624 3.301 1.00 97.69 72 ASP A N 1
ATOM 581 C CA . ASP A 1 72 ? -17.420 10.378 4.236 1.00 97.69 72 ASP A CA 1
ATOM 582 C C . ASP A 1 72 ? -16.833 11.643 3.588 1.00 97.69 72 ASP A C 1
ATOM 584 O O . ASP A 1 72 ? -16.792 12.723 4.193 1.00 97.69 72 ASP A O 1
ATOM 588 N N . TYR A 1 73 ? -16.412 11.549 2.327 1.00 96.88 73 TYR A N 1
ATOM 589 C CA . TYR A 1 73 ? -15.908 12.686 1.567 1.00 96.88 73 TYR A CA 1
ATOM 590 C C . TYR A 1 73 ? -16.991 13.746 1.326 1.00 96.88 73 TYR A C 1
ATOM 592 O O . TYR A 1 73 ? -16.735 14.944 1.504 1.00 96.88 73 TYR A O 1
ATOM 600 N N . HIS A 1 74 ? -18.204 13.334 0.962 1.00 97.75 74 HIS A N 1
ATOM 601 C CA . HIS A 1 74 ? -19.315 14.233 0.666 1.00 97.75 74 HIS A CA 1
ATOM 602 C C . HIS A 1 74 ? -19.921 14.865 1.921 1.00 97.75 74 HIS A C 1
ATOM 604 O O . HIS A 1 74 ? -20.214 16.064 1.913 1.00 97.75 74 HIS A O 1
ATOM 610 N N . LEU A 1 75 ? -20.070 14.095 3.000 1.00 97.62 75 LEU A N 1
ATOM 611 C CA . LEU A 1 75 ? -20.755 14.525 4.220 1.00 97.62 75 LEU A CA 1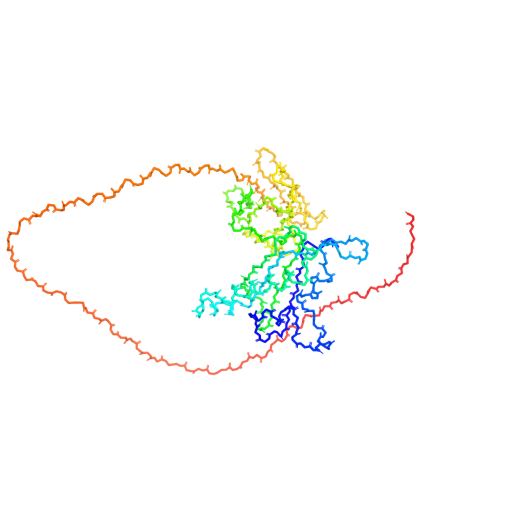
ATOM 612 C C . LEU A 1 75 ? -19.813 15.185 5.229 1.00 97.62 75 LEU A C 1
ATOM 614 O O . LEU A 1 75 ? -20.196 16.168 5.863 1.00 97.62 75 LEU A O 1
ATOM 618 N N . THR A 1 76 ? -18.582 14.686 5.379 1.00 96.50 76 THR A N 1
ATOM 619 C CA . THR A 1 76 ? -17.654 15.152 6.428 1.00 96.50 76 THR A CA 1
ATOM 620 C C . THR A 1 76 ? -16.302 15.636 5.896 1.00 96.50 76 THR A C 1
ATOM 622 O O . THR A 1 76 ? -15.428 16.024 6.673 1.00 96.50 76 THR A O 1
ATOM 625 N N . ARG A 1 77 ? -16.112 15.664 4.568 1.00 96.94 77 ARG A N 1
ATOM 626 C CA . ARG A 1 77 ? -14.830 16.007 3.921 1.00 96.94 77 ARG A CA 1
ATOM 627 C C . ARG A 1 77 ? -13.696 15.058 4.317 1.00 96.94 77 ARG A C 1
ATOM 629 O O . ARG A 1 77 ? -12.539 15.483 4.445 1.00 96.94 77 ARG A O 1
ATOM 636 N N . GLY A 1 78 ? -14.017 13.778 4.502 1.00 95.62 78 GLY A N 1
ATOM 637 C CA . GLY A 1 78 ? -13.051 12.736 4.846 1.00 95.62 78 GLY A CA 1
ATOM 638 C C . GLY A 1 78 ? -12.621 12.764 6.316 1.00 95.62 78 GLY A C 1
ATOM 639 O O . GLY A 1 78 ? -11.504 12.356 6.634 1.00 95.62 78 GLY A O 1
ATOM 640 N N . ASN A 1 79 ? -13.409 13.380 7.205 1.00 97.94 79 ASN A N 1
ATOM 641 C CA . ASN A 1 79 ? -13.033 13.519 8.610 1.00 97.94 79 ASN A CA 1
ATOM 642 C C . ASN A 1 79 ? -13.046 12.169 9.329 1.00 97.94 79 ASN A C 1
ATOM 644 O O . ASN A 1 79 ? -12.120 11.901 10.093 1.00 97.94 79 ASN A O 1
ATOM 648 N N . ARG A 1 80 ? -14.024 11.299 9.042 1.00 97.94 80 ARG A N 1
ATOM 649 C CA . ARG A 1 80 ? -14.118 9.990 9.704 1.00 97.94 80 ARG A CA 1
ATOM 650 C C . ARG A 1 80 ? -12.930 9.108 9.334 1.00 97.94 80 ARG A C 1
ATOM 652 O O . ARG A 1 80 ? -12.353 8.479 10.214 1.00 97.94 80 ARG A O 1
ATOM 659 N N . ALA A 1 81 ? -12.487 9.121 8.074 1.00 97.50 81 ALA A N 1
ATOM 660 C CA . ALA A 1 81 ? -11.281 8.403 7.654 1.00 97.50 81 ALA A CA 1
ATOM 661 C C . ALA A 1 81 ? -10.012 8.895 8.383 1.00 97.50 81 ALA A C 1
ATOM 663 O O . ALA A 1 81 ? -9.165 8.090 8.781 1.00 97.50 81 ALA A O 1
ATOM 664 N N . ARG A 1 82 ? -9.874 10.215 8.594 1.00 97.50 82 ARG A N 1
ATOM 665 C CA . ARG A 1 82 ? -8.743 10.790 9.350 1.00 97.50 82 ARG A CA 1
ATOM 666 C C . ARG A 1 82 ? -8.800 10.416 10.830 1.00 97.50 82 ARG A C 1
ATOM 668 O O . ARG A 1 82 ? -7.777 10.028 11.388 1.00 97.50 82 ARG A O 1
ATOM 675 N N . GLU A 1 83 ? -9.973 10.513 11.448 1.00 98.00 83 GLU A N 1
ATOM 676 C CA . GLU A 1 83 ? -10.193 10.151 12.851 1.00 98.00 83 GLU A CA 1
ATOM 677 C C . GLU A 1 83 ? -9.948 8.657 13.097 1.00 98.00 83 GLU A C 1
ATOM 679 O O . GLU A 1 83 ? -9.273 8.291 14.062 1.00 98.00 83 GLU A O 1
ATOM 684 N N . LEU A 1 84 ? -10.393 7.797 12.175 1.00 98.19 84 LEU A N 1
ATOM 685 C CA . LEU A 1 84 ? -10.107 6.363 12.180 1.00 98.19 84 LEU A CA 1
ATOM 686 C C . LEU A 1 84 ? -8.594 6.105 12.200 1.00 98.19 84 LEU A C 1
ATOM 688 O O . LEU A 1 84 ? -8.096 5.400 13.079 1.00 98.19 84 LEU A O 1
ATOM 692 N N . ALA A 1 85 ? -7.848 6.706 11.268 1.00 97.75 85 ALA A N 1
ATOM 693 C CA . ALA A 1 85 ? -6.397 6.544 11.189 1.00 97.75 85 ALA A CA 1
ATOM 694 C C . ALA A 1 85 ? -5.683 7.028 12.466 1.00 97.75 85 ALA A C 1
ATOM 696 O O . ALA A 1 85 ? -4.768 6.362 12.959 1.00 97.75 85 ALA A O 1
ATOM 697 N N . GLN A 1 86 ? -6.108 8.162 13.033 1.00 97.69 86 GLN A N 1
ATOM 698 C CA . GLN A 1 86 ? -5.548 8.707 14.275 1.00 97.69 86 GLN A CA 1
ATOM 699 C C . GLN A 1 86 ? -5.833 7.805 15.480 1.00 97.69 86 GLN A C 1
ATOM 701 O O . GLN A 1 86 ? -4.923 7.495 16.252 1.00 97.69 86 GLN A O 1
ATOM 706 N N . THR A 1 87 ? -7.071 7.334 15.616 1.00 97.88 87 THR A N 1
ATOM 707 C CA . THR A 1 87 ? -7.487 6.483 16.737 1.00 97.88 87 THR A CA 1
ATOM 708 C C . THR A 1 87 ? -6.784 5.130 16.686 1.00 97.88 87 THR A C 1
ATOM 710 O O . THR A 1 87 ? -6.242 4.676 17.693 1.00 97.88 87 THR A O 1
ATOM 713 N N . LEU A 1 88 ? -6.682 4.515 15.504 1.00 98.00 88 LEU A N 1
ATOM 714 C CA . LEU A 1 88 ? -5.922 3.276 15.325 1.00 98.00 88 LEU A CA 1
ATOM 715 C C . LEU A 1 88 ? -4.424 3.464 15.575 1.00 98.00 88 LEU A C 1
ATOM 717 O O . LEU A 1 88 ? -3.785 2.577 16.136 1.00 98.00 88 LEU A O 1
ATOM 721 N N . THR A 1 89 ? -3.860 4.622 15.223 1.00 97.75 89 THR A N 1
ATOM 722 C CA . THR A 1 89 ? -2.470 4.962 15.571 1.00 97.75 89 THR A CA 1
ATOM 723 C C . THR A 1 89 ? -2.274 4.977 17.088 1.00 97.75 89 THR A C 1
ATOM 725 O O . THR A 1 89 ? -1.303 4.410 17.592 1.00 97.75 89 THR A O 1
ATOM 728 N N . ALA A 1 90 ? -3.202 5.590 17.829 1.00 97.44 90 ALA A N 1
ATOM 729 C CA . ALA A 1 90 ? -3.147 5.651 19.287 1.00 97.44 90 ALA A CA 1
ATOM 730 C C . ALA A 1 90 ? -3.285 4.262 19.934 1.00 97.44 90 ALA A C 1
ATOM 732 O O . ALA A 1 90 ? -2.486 3.915 20.802 1.00 97.44 90 ALA A O 1
ATOM 733 N N . LEU A 1 91 ? -4.245 3.450 19.479 1.00 96.94 91 LEU A N 1
ATOM 734 C CA . LEU A 1 91 ? -4.453 2.081 19.968 1.00 96.94 91 LEU A CA 1
ATOM 735 C C . LEU A 1 91 ? -3.244 1.179 19.685 1.00 96.94 91 LEU A C 1
ATOM 737 O O . LEU A 1 91 ? -2.785 0.456 20.567 1.00 96.94 91 LEU A O 1
ATOM 741 N N . HIS A 1 92 ? -2.663 1.283 18.492 1.00 96.88 92 HIS A N 1
ATOM 742 C CA . HIS A 1 92 ? -1.476 0.523 18.112 1.00 96.88 92 HIS A CA 1
ATOM 743 C C . HIS A 1 92 ? -0.268 0.885 18.979 1.00 96.88 92 HIS A C 1
ATOM 745 O O . HIS A 1 92 ? 0.377 -0.004 19.533 1.00 96.88 92 HIS A O 1
ATOM 751 N N . ARG A 1 93 ? 0.005 2.178 19.181 1.00 96.38 93 ARG A N 1
ATOM 752 C CA . ARG A 1 93 ? 1.081 2.619 20.085 1.00 96.38 93 ARG A CA 1
ATOM 753 C C . ARG A 1 93 ? 0.852 2.170 21.525 1.00 96.38 93 ARG A C 1
ATOM 755 O O . ARG A 1 93 ? 1.808 1.807 22.199 1.00 96.38 93 ARG A O 1
ATOM 762 N N . LYS A 1 94 ? -0.399 2.186 21.988 1.00 95.31 94 LYS A N 1
ATOM 763 C CA . LYS A 1 94 ? -0.763 1.747 23.337 1.00 95.31 94 LYS A CA 1
ATOM 764 C C . LYS A 1 94 ? -0.473 0.259 23.551 1.00 95.31 94 LYS A C 1
ATOM 766 O O . LYS A 1 94 ? 0.111 -0.090 24.569 1.00 95.31 94 LYS A O 1
ATOM 771 N N . ASP A 1 95 ? -0.872 -0.596 22.613 1.00 93.50 95 ASP A N 1
ATOM 772 C CA . ASP A 1 95 ? -0.822 -2.048 22.816 1.00 93.50 95 ASP A CA 1
ATOM 773 C C . ASP A 1 95 ? 0.500 -2.687 22.361 1.00 93.50 95 ASP A C 1
ATOM 775 O O . ASP A 1 95 ? 0.890 -3.718 22.904 1.00 93.50 95 ASP A O 1
ATOM 779 N N . PHE A 1 96 ? 1.198 -2.092 21.385 1.00 94.50 96 PHE A N 1
ATOM 780 C CA . PHE A 1 96 ? 2.448 -2.625 20.822 1.00 94.50 96 PHE A CA 1
ATOM 781 C C . PHE A 1 96 ? 3.644 -1.670 20.958 1.00 94.50 96 PHE A C 1
ATOM 783 O O . PHE A 1 96 ? 4.665 -1.900 20.313 1.00 94.50 96 PHE A O 1
ATOM 790 N N . GLY A 1 97 ? 3.549 -0.626 21.790 1.00 93.19 97 GLY A N 1
ATOM 791 C CA . GLY A 1 97 ? 4.605 0.375 22.017 1.00 93.19 97 GLY A CA 1
ATOM 792 C C . GLY A 1 97 ? 6.007 -0.221 22.165 1.00 93.19 97 GLY A C 1
ATOM 793 O O . GLY A 1 97 ? 6.932 0.175 21.458 1.00 93.19 97 GLY A O 1
ATOM 794 N N . ASP A 1 98 ? 6.130 -1.252 22.999 1.00 92.44 98 ASP A N 1
ATOM 795 C CA . ASP A 1 98 ? 7.400 -1.926 23.298 1.00 92.44 98 ASP A CA 1
ATOM 796 C C . ASP A 1 98 ? 8.009 -2.672 22.094 1.00 92.44 98 ASP A C 1
ATOM 798 O O . ASP A 1 98 ? 9.209 -2.943 22.064 1.00 92.44 98 ASP A O 1
ATOM 802 N N . LEU A 1 99 ? 7.192 -3.010 21.090 1.00 92.38 99 LEU A N 1
ATOM 803 C CA . LEU A 1 99 ? 7.583 -3.773 19.900 1.00 92.38 99 LEU A CA 1
ATOM 804 C C . LEU A 1 99 ? 7.800 -2.893 18.659 1.00 92.38 99 LEU A C 1
ATOM 806 O O . LEU A 1 99 ? 8.180 -3.414 17.611 1.00 92.38 99 LEU A O 1
ATOM 810 N N . LEU A 1 100 ? 7.550 -1.586 18.736 1.00 91.50 100 LEU A N 1
ATOM 811 C CA . LEU A 1 100 ? 7.715 -0.670 17.600 1.00 91.50 100 LEU A CA 1
ATOM 812 C C . LEU A 1 100 ? 9.159 -0.167 17.455 1.00 91.50 100 LEU A C 1
ATOM 814 O O . LEU A 1 100 ? 9.607 0.126 16.349 1.00 91.50 100 LEU A O 1
ATOM 818 N N . GLY A 1 101 ? 9.924 -0.113 18.549 1.00 88.19 101 GLY A N 1
ATOM 819 C CA . GLY A 1 101 ? 11.278 0.443 18.527 1.00 88.19 101 GLY A CA 1
ATOM 820 C C . GLY A 1 101 ? 11.271 1.914 18.098 1.00 88.19 101 GLY A C 1
ATOM 821 O O . GLY A 1 101 ? 10.650 2.739 18.759 1.00 88.19 101 GLY A O 1
ATOM 822 N N . GLU A 1 102 ? 11.961 2.230 17.000 1.00 87.00 102 GLU A N 1
ATOM 823 C CA . GLU A 1 102 ? 12.019 3.581 16.411 1.00 87.00 102 GLU A CA 1
ATOM 824 C C . GLU A 1 102 ? 10.994 3.792 15.280 1.00 87.00 102 GLU A C 1
ATOM 826 O O . GLU A 1 102 ? 10.947 4.869 14.688 1.00 87.00 102 GLU A O 1
ATOM 831 N N . ASP A 1 103 ? 10.192 2.775 14.941 1.00 90.75 103 ASP A N 1
ATOM 832 C CA . ASP A 1 103 ? 9.237 2.876 13.840 1.00 90.75 103 ASP A CA 1
ATOM 833 C C . ASP A 1 103 ? 8.024 3.749 14.225 1.00 90.75 103 ASP A C 1
ATOM 835 O O . ASP A 1 103 ? 7.365 3.543 15.250 1.00 90.75 103 ASP A O 1
ATOM 839 N N . ASP A 1 104 ? 7.663 4.682 13.344 1.00 93.00 104 ASP A N 1
ATOM 840 C CA . ASP A 1 104 ? 6.432 5.458 13.465 1.00 93.00 104 ASP A CA 1
ATOM 841 C C . ASP A 1 104 ? 5.217 4.662 12.994 1.00 93.00 104 ASP A C 1
ATOM 843 O O . ASP A 1 104 ? 5.134 4.231 11.843 1.00 93.00 104 ASP A O 1
ATOM 847 N N . VAL A 1 105 ? 4.205 4.555 13.854 1.00 96.88 105 VAL A N 1
ATOM 848 C CA . VAL A 1 105 ? 2.919 3.979 13.457 1.00 96.88 105 VAL A CA 1
ATOM 849 C C . VAL A 1 105 ? 2.195 4.902 12.487 1.00 96.88 105 VAL A C 1
ATOM 851 O O . VAL A 1 105 ? 1.954 6.072 12.794 1.00 96.88 105 VAL A O 1
ATOM 854 N N . ARG A 1 106 ? 1.804 4.357 11.334 1.00 97.00 106 ARG A N 1
ATOM 855 C CA . ARG A 1 106 ? 1.085 5.079 10.283 1.00 97.00 106 ARG A CA 1
ATOM 856 C C . ARG A 1 106 ? -0.034 4.220 9.720 1.00 97.00 106 ARG A C 1
ATOM 858 O O . ARG A 1 106 ? 0.149 3.034 9.442 1.00 97.00 106 ARG A O 1
ATOM 865 N N . TYR A 1 107 ? -1.174 4.866 9.510 1.00 97.69 107 TYR A N 1
ATOM 866 C CA . TYR A 1 107 ? -2.344 4.281 8.875 1.00 97.69 107 TYR A CA 1
ATOM 867 C C . TYR A 1 107 ? -2.704 5.065 7.625 1.00 97.69 107 TYR A C 1
ATOM 869 O O . TYR A 1 107 ? -2.708 6.297 7.631 1.00 97.69 107 TYR A O 1
ATOM 877 N N . HIS A 1 108 ? -3.039 4.344 6.564 1.00 96.25 108 HIS A N 1
ATOM 878 C CA . HIS A 1 108 ? -3.593 4.925 5.352 1.00 96.25 108 HIS A CA 1
ATOM 879 C C . HIS A 1 108 ? -4.955 4.305 5.078 1.00 96.25 108 HIS A C 1
ATOM 881 O O . HIS A 1 108 ? -5.066 3.086 5.014 1.00 96.25 108 HIS A O 1
ATOM 887 N N . VAL A 1 109 ? -5.982 5.140 4.945 1.00 97.00 109 VAL A N 1
ATOM 888 C CA . VAL A 1 109 ? -7.353 4.713 4.658 1.00 97.00 109 VAL A CA 1
ATOM 889 C C . VAL A 1 109 ? -7.657 5.038 3.201 1.00 97.00 109 VAL A C 1
ATOM 891 O O . VAL A 1 109 ? -7.415 6.159 2.754 1.00 97.00 109 VAL A O 1
ATOM 894 N N . THR A 1 110 ? -8.159 4.052 2.468 1.00 95.62 110 THR A N 1
ATOM 895 C CA . THR A 1 110 ? -8.454 4.126 1.029 1.00 95.62 110 THR A CA 1
ATOM 896 C C . THR A 1 110 ? -9.793 3.467 0.725 1.00 95.62 110 THR A C 1
ATOM 898 O O . THR A 1 110 ? -10.237 2.614 1.490 1.00 95.62 110 THR A O 1
ATOM 901 N N . GLY A 1 111 ? -10.432 3.862 -0.375 1.00 95.31 111 GLY A N 1
ATOM 902 C CA . GLY A 1 111 ? -11.645 3.212 -0.871 1.00 95.31 111 GLY A CA 1
ATOM 903 C C . GLY A 1 111 ? -11.342 2.012 -1.771 1.00 95.31 111 GLY A C 1
ATOM 904 O O . GLY A 1 111 ? -10.230 1.862 -2.296 1.00 95.31 111 GLY A O 1
ATOM 905 N N . ALA A 1 112 ? -12.319 1.121 -1.895 1.00 94.12 112 ALA A N 1
ATOM 906 C CA . ALA A 1 112 ? -12.230 -0.110 -2.661 1.00 94.12 112 ALA A CA 1
ATOM 907 C C . ALA A 1 112 ? -13.598 -0.534 -3.201 1.00 94.12 112 ALA A C 1
ATOM 909 O O . ALA A 1 112 ? -14.555 -0.678 -2.441 1.00 94.12 112 ALA A O 1
ATOM 910 N N . ASP A 1 113 ? -13.662 -0.783 -4.507 1.00 94.31 113 ASP A N 1
ATOM 911 C CA . ASP A 1 113 ? -14.886 -1.217 -5.196 1.00 94.31 113 ASP A CA 1
ATOM 912 C C . ASP A 1 113 ? -15.169 -2.722 -5.034 1.00 94.31 113 ASP A C 1
ATOM 914 O O . ASP A 1 113 ? -16.248 -3.205 -5.367 1.00 94.31 113 ASP A O 1
ATOM 918 N N . ASP A 1 114 ? -14.185 -3.487 -4.556 1.00 93.44 114 ASP A N 1
ATOM 919 C CA . ASP A 1 114 ? -14.231 -4.943 -4.404 1.00 93.44 114 ASP A CA 1
ATOM 920 C C . ASP A 1 114 ? -14.677 -5.419 -3.008 1.00 93.44 114 ASP A C 1
ATOM 922 O O . ASP A 1 114 ? -14.712 -6.627 -2.771 1.00 93.44 114 ASP A O 1
ATOM 926 N N . LEU A 1 115 ? -15.032 -4.504 -2.096 1.00 95.44 115 LEU A N 1
ATOM 927 C CA . LEU A 1 115 ? -15.449 -4.816 -0.721 1.00 95.44 115 LEU A CA 1
ATOM 928 C C . LEU A 1 115 ? -16.957 -4.660 -0.518 1.00 95.44 115 LEU A C 1
ATOM 930 O O . LEU A 1 115 ? -17.557 -3.686 -0.969 1.00 95.44 115 LEU A O 1
ATOM 934 N N . ALA A 1 116 ? -17.569 -5.604 0.202 1.00 95.25 116 ALA A N 1
ATOM 935 C CA . ALA A 1 116 ? -18.973 -5.497 0.584 1.00 95.25 116 ALA A CA 1
ATOM 936 C C . ALA A 1 116 ? -19.169 -4.570 1.798 1.00 95.25 116 ALA A C 1
ATOM 938 O O . ALA A 1 116 ? -18.255 -4.333 2.587 1.00 95.25 116 ALA A O 1
ATOM 939 N N . ALA A 1 117 ? -20.400 -4.091 1.994 1.00 93.50 117 ALA A N 1
ATOM 940 C CA . ALA A 1 117 ? -20.751 -3.275 3.155 1.00 93.50 117 ALA A CA 1
ATOM 941 C C . ALA A 1 117 ? -20.416 -3.989 4.481 1.00 93.50 117 ALA A C 1
ATOM 943 O O . ALA A 1 117 ? -20.772 -5.153 4.697 1.00 93.50 117 ALA A O 1
ATOM 944 N N . GLY A 1 118 ? -19.741 -3.276 5.386 1.00 92.25 118 GLY A N 1
ATOM 945 C CA . GLY A 1 118 ? -19.279 -3.825 6.664 1.00 92.25 118 GLY A CA 1
ATOM 946 C C . GLY A 1 118 ? -18.085 -4.784 6.554 1.00 92.25 118 GLY A C 1
ATOM 947 O O . GLY A 1 118 ? -17.775 -5.474 7.535 1.00 92.25 118 GLY A O 1
ATOM 948 N N . GLU A 1 119 ? -17.433 -4.853 5.391 1.00 94.88 119 GLU A N 1
ATOM 949 C CA . GLU A 1 119 ? -16.123 -5.475 5.203 1.00 94.88 119 GLU A CA 1
ATOM 950 C C . GLU A 1 119 ? -15.037 -4.411 5.074 1.00 94.88 119 GLU A C 1
ATOM 952 O O . GLU A 1 119 ? -15.228 -3.377 4.443 1.00 94.88 119 GLU A O 1
ATOM 957 N N . ILE A 1 120 ? -13.872 -4.685 5.652 1.00 95.50 120 ILE A N 1
ATOM 958 C CA . ILE A 1 120 ? -12.661 -3.894 5.431 1.00 95.50 120 ILE A CA 1
ATOM 959 C C . ILE A 1 120 ? -11.518 -4.832 5.078 1.00 95.50 120 ILE A C 1
ATOM 961 O O . ILE A 1 120 ? -11.430 -5.935 5.615 1.00 95.50 120 ILE A O 1
ATOM 965 N N . GLU A 1 121 ? -10.601 -4.394 4.227 1.00 95.25 121 GLU A N 1
ATOM 966 C CA . GLU A 1 121 ? -9.355 -5.116 3.984 1.00 95.25 121 GLU A CA 1
ATOM 967 C C . GLU A 1 121 ? -8.209 -4.436 4.727 1.00 95.25 121 GLU A C 1
ATOM 969 O O . GLU A 1 121 ? -7.959 -3.238 4.576 1.00 95.25 121 GLU A O 1
ATOM 974 N N . VAL A 1 122 ? -7.476 -5.219 5.509 1.00 95.44 122 VAL A N 1
ATOM 975 C CA . VAL A 1 122 ? -6.261 -4.783 6.190 1.00 95.44 122 VAL A CA 1
ATOM 976 C C . VAL A 1 122 ? -5.060 -5.285 5.407 1.00 95.44 122 VAL A C 1
ATOM 978 O O . VAL A 1 122 ? -4.958 -6.481 5.150 1.00 95.44 122 VAL A O 1
ATOM 981 N N . ARG A 1 123 ? -4.114 -4.396 5.092 1.00 94.56 123 ARG A N 1
ATOM 982 C CA . ARG A 1 123 ? -2.825 -4.738 4.479 1.00 94.56 123 ARG A CA 1
ATOM 983 C C . ARG A 1 123 ? -1.656 -4.230 5.313 1.00 94.56 123 ARG A C 1
ATOM 985 O O . ARG A 1 123 ? -1.549 -3.035 5.579 1.00 94.56 123 ARG A O 1
ATOM 992 N N . PHE A 1 124 ? -0.737 -5.119 5.668 1.00 94.38 124 PHE A N 1
ATOM 993 C CA . PHE A 1 124 ? 0.522 -4.783 6.344 1.00 94.38 124 PHE A CA 1
ATOM 994 C C . PHE A 1 124 ? 1.618 -5.768 5.931 1.00 94.38 124 PHE A C 1
ATOM 996 O O . PHE A 1 124 ? 1.342 -6.821 5.366 1.00 94.38 124 PHE A O 1
ATOM 1003 N N . GLY A 1 125 ? 2.885 -5.442 6.156 1.00 92.81 125 GLY A N 1
ATOM 1004 C CA . GLY A 1 125 ? 3.988 -6.323 5.779 1.00 92.81 125 GLY A CA 1
ATOM 1005 C C . GLY A 1 125 ? 5.250 -5.561 5.413 1.00 92.81 125 GLY A C 1
ATOM 1006 O O . GLY A 1 125 ? 5.308 -4.340 5.504 1.00 92.81 125 GLY A O 1
ATOM 1007 N N . HIS A 1 126 ? 6.276 -6.285 4.970 1.00 90.81 126 HIS A N 1
ATOM 1008 C CA . HIS A 1 126 ? 7.573 -5.680 4.655 1.00 90.81 126 HIS A CA 1
ATOM 1009 C C . HIS A 1 126 ? 7.528 -4.761 3.424 1.00 90.81 126 HIS A C 1
ATOM 1011 O O . HIS A 1 126 ? 8.375 -3.882 3.295 1.00 90.81 126 HIS A O 1
ATOM 1017 N N . ALA A 1 127 ? 6.568 -4.972 2.518 1.00 91.44 127 ALA A N 1
ATOM 1018 C CA . ALA A 1 127 ? 6.366 -4.136 1.335 1.00 91.44 127 ALA A CA 1
ATOM 1019 C C . ALA A 1 127 ? 5.213 -3.123 1.480 1.00 91.44 127 ALA A C 1
ATOM 1021 O O . ALA A 1 127 ? 4.855 -2.460 0.504 1.00 91.44 127 ALA A O 1
ATOM 1022 N N . VAL A 1 128 ? 4.618 -3.007 2.674 1.00 93.19 128 VAL A N 1
ATOM 1023 C CA . VAL A 1 128 ? 3.685 -1.924 3.006 1.00 93.19 128 VAL A CA 1
ATOM 1024 C C . VAL A 1 128 ? 4.493 -0.806 3.646 1.00 93.19 128 VAL A C 1
ATOM 1026 O O . VAL A 1 128 ? 5.023 -0.953 4.746 1.00 93.19 128 VAL A O 1
ATOM 1029 N N . TYR A 1 129 ? 4.608 0.313 2.939 1.00 93.88 129 TYR A N 1
ATOM 1030 C CA . TYR A 1 129 ? 5.357 1.467 3.405 1.00 93.88 129 TYR A CA 1
ATOM 1031 C C . TYR A 1 129 ? 4.526 2.733 3.267 1.00 93.88 129 TYR A C 1
ATOM 1033 O O . TYR A 1 129 ? 4.038 3.033 2.180 1.00 93.88 129 TYR A O 1
ATOM 1041 N N . LEU A 1 130 ? 4.385 3.468 4.369 1.00 94.88 130 LEU A N 1
ATOM 1042 C CA . LEU A 1 130 ? 3.703 4.752 4.403 1.00 94.88 130 LEU A CA 1
ATOM 1043 C C . LEU A 1 130 ? 4.738 5.837 4.727 1.00 94.88 130 LEU A C 1
ATOM 1045 O O . LEU A 1 130 ? 5.288 5.829 5.833 1.00 94.88 130 LEU A O 1
ATOM 1049 N N . PRO A 1 131 ? 5.049 6.737 3.779 1.00 94.31 131 PRO A N 1
ATOM 1050 C CA . PRO A 1 131 ? 6.082 7.747 3.970 1.00 94.31 131 PRO A CA 1
ATOM 1051 C C . PRO A 1 131 ? 5.689 8.771 5.032 1.00 94.31 131 PRO A C 1
ATOM 1053 O O . PRO A 1 131 ? 4.503 9.006 5.282 1.00 94.31 131 PRO A O 1
ATOM 1056 N N . ALA A 1 132 ? 6.693 9.395 5.647 1.00 93.12 132 ALA A N 1
ATOM 1057 C CA . ALA A 1 132 ? 6.442 10.524 6.538 1.00 93.12 132 ALA A CA 1
ATOM 1058 C C . ALA A 1 132 ? 5.971 11.728 5.702 1.00 93.12 132 ALA A C 1
ATOM 1060 O O . ALA A 1 132 ? 6.354 11.827 4.532 1.00 93.12 132 ALA A O 1
ATOM 1061 N N . PRO A 1 133 ? 5.188 12.666 6.261 1.00 90.38 133 PRO A N 1
ATOM 1062 C CA . PRO A 1 133 ? 4.741 13.856 5.529 1.00 90.38 133 PRO A CA 1
ATOM 1063 C C . PRO A 1 133 ? 5.883 14.650 4.869 1.00 90.38 133 PRO A C 1
ATOM 1065 O O . PRO A 1 133 ? 5.731 15.188 3.775 1.00 90.38 133 PRO A O 1
ATOM 1068 N N . GLU A 1 134 ? 7.037 14.702 5.526 1.00 91.38 134 GLU A N 1
ATOM 1069 C CA . GLU A 1 134 ? 8.252 15.392 5.093 1.00 91.38 134 GLU A CA 1
ATOM 1070 C C . GLU A 1 134 ? 9.253 14.494 4.349 1.00 91.38 134 GLU A C 1
ATOM 1072 O O . GLU A 1 134 ? 10.284 14.977 3.864 1.00 91.38 134 GLU A O 1
ATOM 1077 N N . GLU A 1 135 ? 8.973 13.194 4.242 1.00 93.19 135 GLU A N 1
ATOM 1078 C CA . GLU A 1 135 ? 9.881 12.249 3.609 1.00 93.19 135 GLU A CA 1
ATOM 1079 C C . GLU A 1 135 ? 9.899 12.450 2.093 1.00 93.19 135 GLU A C 1
ATOM 1081 O O . GLU A 1 135 ? 8.881 12.406 1.396 1.00 93.19 135 GLU A O 1
ATOM 1086 N N . LYS A 1 136 ? 11.096 12.673 1.555 1.00 93.62 136 LYS A N 1
ATOM 1087 C CA . LYS A 1 136 ? 11.276 12.929 0.128 1.00 93.62 136 LYS A CA 1
ATOM 1088 C C . LYS A 1 136 ? 11.448 11.619 -0.623 1.00 93.62 136 LYS A C 1
ATOM 1090 O O . LYS A 1 136 ? 12.204 10.750 -0.203 1.00 93.62 136 LYS A O 1
ATOM 1095 N N . VAL A 1 137 ? 10.789 11.524 -1.775 1.00 94.56 137 VAL A N 1
ATOM 1096 C CA . VAL A 1 137 ? 10.989 10.421 -2.723 1.00 94.56 137 VAL A CA 1
ATOM 1097 C C . VAL A 1 137 ? 12.463 10.360 -3.118 1.00 94.56 137 VAL A C 1
ATOM 1099 O O . VAL A 1 137 ? 13.023 11.367 -3.555 1.00 94.56 137 VAL A O 1
ATOM 1102 N N . LEU A 1 138 ? 13.061 9.180 -2.979 1.00 94.94 138 LEU A N 1
ATOM 1103 C CA . LEU A 1 138 ? 14.453 8.910 -3.320 1.00 94.94 138 LEU A CA 1
ATOM 1104 C C . LEU A 1 138 ? 14.594 8.370 -4.745 1.00 94.94 138 LEU A C 1
ATOM 1106 O O . LEU A 1 138 ? 15.516 8.767 -5.456 1.00 94.94 138 LEU A O 1
ATOM 1110 N N . PHE A 1 139 ? 13.673 7.507 -5.176 1.00 95.25 139 PHE A N 1
ATOM 1111 C CA . PHE A 1 139 ? 13.633 6.990 -6.541 1.00 95.25 139 PHE A CA 1
ATOM 1112 C C . PHE A 1 139 ? 12.229 7.082 -7.127 1.00 95.25 139 PHE A C 1
ATOM 1114 O O . PHE A 1 139 ? 11.245 6.773 -6.456 1.00 95.25 139 PHE A O 1
ATOM 1121 N N . ASP A 1 140 ? 12.157 7.449 -8.400 1.00 94.88 140 ASP A N 1
ATOM 1122 C CA . ASP A 1 140 ? 10.952 7.346 -9.210 1.00 94.88 140 ASP A CA 1
ATOM 1123 C C . ASP A 1 140 ? 11.038 6.067 -10.053 1.00 94.88 140 ASP A C 1
ATOM 1125 O O . ASP A 1 140 ? 11.996 5.864 -10.810 1.00 94.88 140 ASP A O 1
ATOM 1129 N N . VAL A 1 141 ? 10.041 5.189 -9.921 1.00 95.06 141 VAL A N 1
ATOM 1130 C CA . VAL A 1 141 ? 9.939 3.960 -10.715 1.00 95.06 141 VAL A CA 1
ATOM 1131 C C . VAL A 1 141 ? 8.941 4.176 -11.838 1.00 95.06 141 VAL A C 1
ATOM 1133 O O . VAL A 1 141 ? 7.800 4.582 -11.613 1.00 95.06 141 VAL A O 1
ATOM 1136 N N . SER A 1 142 ? 9.365 3.867 -13.056 1.00 95.44 142 SER A N 1
ATOM 1137 C CA . SER A 1 142 ? 8.529 3.933 -14.250 1.00 95.44 142 SER A CA 1
ATOM 1138 C C . SER A 1 142 ? 8.629 2.651 -15.060 1.00 95.44 142 SER A C 1
ATOM 1140 O O . SER A 1 142 ? 9.634 1.939 -15.000 1.00 95.44 142 SER A O 1
ATOM 1142 N N . ALA A 1 143 ? 7.585 2.349 -15.820 1.00 95.25 143 ALA A N 1
ATOM 1143 C CA . ALA A 1 143 ? 7.529 1.170 -16.664 1.00 95.25 143 ALA A CA 1
ATOM 1144 C C . ALA A 1 143 ? 7.012 1.496 -18.067 1.00 95.25 143 ALA A C 1
ATOM 1146 O O . ALA A 1 143 ? 6.269 2.457 -18.270 1.00 95.25 143 ALA A O 1
ATOM 1147 N N . SER A 1 144 ? 7.426 0.684 -19.033 1.00 95.00 144 SER A N 1
ATOM 1148 C CA . SER A 1 144 ? 7.088 0.829 -20.446 1.00 95.00 144 SER A CA 1
ATOM 1149 C C . SER A 1 144 ? 7.015 -0.538 -21.129 1.00 95.00 144 SER A C 1
ATOM 1151 O O . SER A 1 144 ? 7.765 -1.450 -20.787 1.00 95.00 144 SER A O 1
ATOM 1153 N N . LEU A 1 145 ? 6.134 -0.692 -22.117 1.00 94.06 145 LEU A N 1
ATOM 1154 C CA . LEU A 1 145 ? 6.064 -1.896 -22.961 1.00 94.06 145 LEU A CA 1
ATOM 1155 C C . LEU A 1 145 ? 6.929 -1.765 -24.231 1.00 94.06 145 LEU A C 1
ATOM 1157 O O . LEU A 1 145 ? 7.395 -2.764 -24.796 1.00 94.06 145 LEU A O 1
ATOM 1161 N N . ASP A 1 146 ? 7.167 -0.531 -24.674 1.00 91.94 146 ASP A N 1
ATOM 1162 C CA . ASP A 1 146 ? 7.704 -0.202 -25.995 1.00 91.94 146 ASP A CA 1
ATOM 1163 C C . ASP A 1 146 ? 8.948 0.699 -25.974 1.00 91.94 146 ASP A C 1
ATOM 1165 O O . ASP A 1 146 ? 9.541 0.909 -27.027 1.00 91.94 146 ASP A O 1
ATOM 1169 N N . SER A 1 147 ? 9.379 1.178 -24.802 1.00 92.25 147 SER A N 1
ATOM 1170 C CA . SER A 1 147 ? 10.436 2.182 -24.564 1.00 92.25 147 SER A CA 1
ATOM 1171 C C . SER A 1 147 ? 10.134 3.607 -25.042 1.00 92.25 147 SER A C 1
ATOM 1173 O O . SER A 1 147 ? 10.916 4.511 -24.740 1.00 92.25 147 SER A O 1
ATOM 1175 N N . ALA A 1 148 ? 9.008 3.829 -25.722 1.00 92.62 148 ALA A N 1
ATOM 1176 C CA . ALA A 1 148 ? 8.595 5.138 -26.218 1.00 92.62 148 ALA A CA 1
ATOM 1177 C C . ALA A 1 148 ? 7.768 5.893 -25.171 1.00 92.62 148 ALA A C 1
ATOM 1179 O O . ALA A 1 148 ? 8.007 7.077 -24.932 1.00 92.62 148 ALA A O 1
ATOM 1180 N N . VAL A 1 149 ? 6.836 5.201 -24.507 1.00 93.44 149 VAL A N 1
ATOM 1181 C CA . VAL A 1 149 ? 5.974 5.787 -23.472 1.00 93.44 149 VAL A CA 1
ATOM 1182 C C . VAL A 1 149 ? 6.293 5.170 -22.118 1.00 93.44 149 VAL A C 1
ATOM 1184 O O . VAL A 1 149 ? 6.254 3.952 -21.952 1.00 93.44 149 VAL A O 1
ATOM 1187 N N . TRP A 1 150 ? 6.605 6.021 -21.141 1.00 94.31 150 TRP A N 1
ATOM 1188 C CA . TRP A 1 150 ? 6.935 5.617 -19.776 1.00 94.31 150 TRP A CA 1
ATOM 1189 C C . TRP A 1 150 ? 5.858 6.093 -18.810 1.00 94.31 150 TRP A C 1
ATOM 1191 O O . TRP A 1 150 ? 5.545 7.281 -18.749 1.00 94.31 150 TRP A O 1
ATOM 1201 N N . HIS A 1 151 ? 5.320 5.164 -18.029 1.00 93.50 151 HIS A N 1
ATOM 1202 C CA . HIS A 1 151 ? 4.305 5.434 -17.019 1.00 93.50 151 HIS A CA 1
ATOM 1203 C C . HIS A 1 151 ? 4.916 5.328 -15.627 1.00 93.50 151 HIS A C 1
ATOM 1205 O O . HIS A 1 151 ? 5.626 4.365 -15.338 1.00 93.50 151 HIS A O 1
ATOM 1211 N N . GLY A 1 152 ? 4.639 6.306 -14.764 1.00 92.31 152 GLY A N 1
ATOM 1212 C CA . GLY A 1 152 ? 4.992 6.219 -13.349 1.00 92.31 152 GLY A CA 1
ATOM 1213 C C . GLY A 1 152 ? 4.258 5.055 -12.686 1.00 92.31 152 GLY A C 1
ATOM 1214 O O . GLY A 1 152 ? 3.068 4.863 -12.921 1.00 92.31 152 GLY A O 1
ATOM 1215 N N . VAL A 1 153 ? 4.982 4.276 -11.887 1.00 92.12 153 VAL A N 1
ATOM 1216 C CA . VAL A 1 153 ? 4.462 3.097 -11.183 1.00 92.12 153 VAL A CA 1
ATOM 1217 C C . VAL A 1 153 ? 4.363 3.393 -9.694 1.00 92.12 153 VAL A C 1
ATOM 1219 O O . VAL A 1 153 ? 3.279 3.363 -9.119 1.00 92.12 153 VAL A O 1
ATOM 1222 N N . CYS A 1 154 ? 5.495 3.714 -9.067 1.00 91.62 154 CYS A N 1
ATOM 1223 C CA . CYS A 1 154 ? 5.535 4.077 -7.660 1.00 91.62 154 CYS A CA 1
ATOM 1224 C C . CYS A 1 154 ? 6.788 4.888 -7.307 1.00 91.62 154 CYS A C 1
ATOM 1226 O O . CYS A 1 154 ? 7.847 4.684 -7.911 1.00 91.62 154 CYS A O 1
ATOM 1228 N N . PRO A 1 155 ? 6.699 5.771 -6.303 1.00 93.62 155 PRO A N 1
ATOM 1229 C CA . PRO A 1 155 ? 7.875 6.308 -5.635 1.00 93.62 155 PRO A CA 1
ATOM 1230 C C . PRO A 1 155 ? 8.498 5.263 -4.695 1.00 93.62 155 PRO A C 1
ATOM 1232 O O . PRO A 1 155 ? 7.805 4.385 -4.178 1.00 93.62 155 PRO A O 1
ATOM 1235 N N . VAL A 1 156 ? 9.798 5.394 -4.436 1.00 93.81 156 VAL A N 1
ATOM 1236 C CA . VAL A 1 156 ? 10.514 4.675 -3.370 1.00 93.81 156 VAL A CA 1
ATOM 1237 C C . VAL A 1 156 ? 11.171 5.685 -2.443 1.00 93.81 156 VAL A C 1
ATOM 1239 O O . VAL A 1 156 ? 11.803 6.642 -2.901 1.00 93.81 156 VAL A O 1
ATOM 1242 N N . TYR A 1 157 ? 11.036 5.459 -1.141 1.00 94.25 157 TYR A N 1
ATOM 1243 C CA . TYR A 1 157 ? 11.521 6.359 -0.095 1.00 94.25 157 TYR A CA 1
ATOM 1244 C C . TYR A 1 157 ? 12.793 5.833 0.596 1.00 94.25 157 TYR A C 1
ATOM 1246 O O . TYR A 1 157 ? 13.047 4.627 0.560 1.00 94.25 157 TYR A O 1
ATOM 1254 N N . PRO A 1 158 ? 13.600 6.702 1.237 1.00 92.69 158 PRO A N 1
ATOM 1255 C CA . PRO A 1 158 ? 14.853 6.315 1.891 1.00 92.69 158 PRO A CA 1
ATOM 1256 C C . PRO A 1 158 ? 14.734 5.146 2.875 1.00 92.69 158 PRO A C 1
ATOM 1258 O O . PRO A 1 158 ? 15.565 4.238 2.843 1.00 92.69 158 PRO A O 1
ATOM 1261 N N . SER A 1 159 ? 13.696 5.143 3.715 1.00 91.25 159 SER A N 1
ATOM 1262 C CA . SER A 1 159 ? 13.493 4.101 4.733 1.00 91.25 159 SER A CA 1
ATOM 1263 C C . SER A 1 159 ? 12.668 2.911 4.226 1.00 91.25 159 SER A C 1
ATOM 1265 O O . SER A 1 159 ? 12.516 1.906 4.926 1.00 91.25 159 SER A O 1
ATOM 1267 N N . GLN A 1 160 ? 12.170 2.974 2.989 1.00 93.44 160 GLN A N 1
ATOM 1268 C CA . GLN A 1 160 ? 11.432 1.884 2.365 1.00 93.44 160 GLN A CA 1
ATOM 1269 C C . GLN A 1 160 ? 12.395 0.814 1.857 1.00 93.44 160 GLN A C 1
ATOM 1271 O O . GLN A 1 160 ? 13.084 1.023 0.865 1.00 93.44 160 GLN A O 1
ATOM 1276 N N . ARG A 1 161 ? 12.407 -0.358 2.500 1.00 92.38 161 ARG A N 1
ATOM 1277 C CA . ARG A 1 161 ? 13.307 -1.471 2.138 1.00 92.38 161 ARG A CA 1
ATOM 1278 C C . ARG A 1 161 ? 12.821 -2.319 0.971 1.00 92.38 161 ARG A C 1
ATOM 1280 O O . ARG A 1 161 ? 13.638 -2.863 0.235 1.00 92.38 161 ARG A O 1
ATOM 1287 N N . LEU A 1 162 ? 11.507 -2.458 0.813 1.00 93.12 162 LEU A N 1
ATOM 1288 C CA . LEU A 1 162 ? 10.901 -3.275 -0.235 1.00 93.12 162 LEU A CA 1
ATOM 1289 C C . LEU A 1 162 ? 9.717 -2.541 -0.870 1.00 93.12 162 LEU A C 1
ATOM 1291 O O . LEU A 1 162 ? 8.918 -1.905 -0.180 1.00 93.12 162 LEU A O 1
ATOM 1295 N N . ALA A 1 163 ? 9.579 -2.683 -2.185 1.00 92.69 163 ALA A N 1
ATOM 1296 C CA . ALA A 1 163 ? 8.372 -2.326 -2.921 1.00 92.69 163 ALA A CA 1
ATOM 1297 C C . ALA A 1 163 ? 7.944 -3.499 -3.812 1.00 92.69 163 ALA A C 1
ATOM 1299 O O . ALA A 1 163 ? 8.785 -4.199 -4.381 1.00 92.69 163 ALA A O 1
ATOM 1300 N N . LEU A 1 164 ? 6.636 -3.720 -3.925 1.00 91.81 164 LEU A N 1
ATOM 1301 C CA . LEU A 1 164 ? 6.062 -4.701 -4.843 1.00 91.81 164 LEU A CA 1
ATOM 1302 C C . LEU A 1 164 ? 5.333 -3.979 -5.963 1.00 91.81 164 LEU A C 1
ATOM 1304 O O . LEU A 1 164 ? 4.583 -3.050 -5.690 1.00 91.81 164 LEU A O 1
ATOM 1308 N N . ILE A 1 165 ? 5.500 -4.455 -7.193 1.00 91.62 165 ILE A N 1
ATOM 1309 C CA . ILE A 1 165 ? 4.838 -3.928 -8.388 1.00 91.62 165 ILE A CA 1
ATOM 1310 C C . ILE A 1 165 ? 4.113 -5.080 -9.086 1.00 91.62 165 ILE A C 1
ATOM 1312 O O . ILE A 1 165 ? 4.740 -6.084 -9.432 1.00 91.62 165 ILE A O 1
ATOM 1316 N N . GLY A 1 166 ? 2.809 -4.934 -9.315 1.00 87.81 166 GLY A N 1
ATOM 1317 C CA . GLY A 1 166 ? 1.972 -5.932 -9.985 1.00 87.81 166 GLY A CA 1
ATOM 1318 C C . GLY A 1 166 ? 0.487 -5.722 -9.692 1.00 87.81 166 GLY A C 1
ATOM 1319 O O . GLY A 1 166 ? 0.138 -4.897 -8.855 1.00 87.81 166 GLY A O 1
ATOM 1320 N N . ALA A 1 167 ? -0.389 -6.454 -10.385 1.00 72.81 167 ALA A N 1
ATOM 1321 C CA . ALA A 1 167 ? -1.846 -6.263 -10.302 1.00 72.81 167 ALA A CA 1
ATOM 1322 C C . ALA A 1 167 ? -2.429 -6.497 -8.892 1.00 72.81 167 ALA A C 1
ATOM 1324 O O . ALA A 1 167 ? -3.401 -5.849 -8.523 1.00 72.81 167 ALA A O 1
ATOM 1325 N N . GLY A 1 168 ? -1.796 -7.356 -8.083 1.00 66.50 168 GLY A N 1
ATOM 1326 C CA . GLY A 1 168 ? -2.149 -7.605 -6.677 1.00 66.50 168 GLY A CA 1
ATOM 1327 C C . GLY A 1 168 ? -1.141 -7.060 -5.658 1.00 66.50 168 GLY A C 1
ATOM 1328 O O . GLY A 1 168 ? -1.085 -7.546 -4.529 1.00 66.50 168 GLY A O 1
ATOM 1329 N N . ALA A 1 169 ? -0.273 -6.126 -6.053 1.00 70.06 169 ALA A N 1
ATOM 1330 C CA . ALA A 1 169 ? 0.759 -5.580 -5.176 1.00 70.06 169 ALA A CA 1
ATOM 1331 C C . ALA A 1 169 ? 0.251 -4.409 -4.311 1.00 70.06 169 ALA A C 1
ATOM 1333 O O . ALA A 1 169 ? -0.855 -3.904 -4.481 1.00 70.06 169 ALA A O 1
ATOM 1334 N N . THR A 1 170 ? 1.084 -3.962 -3.366 1.00 65.62 170 THR A N 1
ATOM 1335 C CA . THR A 1 170 ? 0.837 -2.728 -2.599 1.00 65.62 170 THR A CA 1
ATOM 1336 C C . THR A 1 170 ? 1.002 -1.471 -3.441 1.00 65.62 170 THR A C 1
ATOM 1338 O O . THR A 1 170 ? 0.355 -0.470 -3.147 1.00 65.62 170 THR A O 1
ATOM 1341 N N . ALA A 1 171 ? 1.838 -1.514 -4.482 1.00 66.25 171 ALA A N 1
ATOM 1342 C CA . ALA A 1 171 ? 1.902 -0.463 -5.486 1.00 66.25 171 ALA A CA 1
ATOM 1343 C C . ALA A 1 171 ? 1.001 -0.776 -6.684 1.00 66.25 171 ALA A C 1
ATOM 1345 O O . ALA A 1 171 ? 0.754 -1.939 -7.007 1.00 66.25 171 ALA A O 1
ATOM 1346 N N . ALA A 1 172 ? 0.578 0.279 -7.383 1.00 70.75 172 ALA A N 1
ATOM 1347 C CA . ALA A 1 172 ? -0.166 0.149 -8.624 1.00 70.75 172 ALA A CA 1
ATOM 1348 C C . ALA A 1 172 ? 0.648 -0.625 -9.674 1.00 70.75 172 ALA A C 1
ATOM 1350 O O . ALA A 1 172 ? 1.853 -0.416 -9.841 1.00 70.75 172 ALA A O 1
ATOM 1351 N N . ALA A 1 173 ? -0.018 -1.513 -10.409 1.00 80.88 173 ALA A N 1
ATOM 1352 C CA . ALA A 1 173 ? 0.569 -2.116 -11.593 1.00 80.88 173 ALA A CA 1
ATOM 1353 C C . ALA A 1 173 ? 0.809 -1.052 -12.672 1.00 80.88 173 ALA A C 1
ATOM 1355 O O . ALA A 1 173 ? 0.039 -0.101 -12.813 1.00 80.88 173 ALA A O 1
ATOM 1356 N N . ALA A 1 174 ? 1.850 -1.248 -13.482 1.00 81.94 174 ALA A N 1
ATOM 1357 C CA . ALA A 1 174 ? 2.029 -0.442 -14.681 1.00 81.94 174 ALA A CA 1
ATOM 1358 C C . ALA A 1 174 ? 0.802 -0.582 -15.609 1.00 81.94 174 ALA A C 1
ATOM 1360 O O . ALA A 1 174 ? 0.291 -1.700 -15.760 1.00 81.94 174 ALA A O 1
ATOM 1361 N N . PRO A 1 175 ? 0.352 0.501 -16.272 1.00 84.38 175 PRO A N 1
ATOM 1362 C CA . PRO A 1 175 ? -0.686 0.416 -17.293 1.00 84.38 175 PRO A CA 1
ATOM 1363 C C . PRO A 1 175 ? -0.361 -0.657 -18.338 1.00 84.38 175 PRO A C 1
ATOM 1365 O O . PRO A 1 175 ? 0.758 -0.725 -18.847 1.00 84.38 175 PRO A O 1
ATOM 1368 N N . GLY A 1 176 ? -1.339 -1.515 -18.642 1.00 83.12 176 GLY A N 1
ATOM 1369 C CA . GLY A 1 176 ? -1.151 -2.624 -19.582 1.00 83.12 176 GLY A CA 1
ATOM 1370 C C . GLY A 1 176 ? -0.283 -3.769 -19.046 1.00 83.12 176 GLY A C 1
ATOM 1371 O O . GLY A 1 176 ? 0.367 -4.447 -19.841 1.00 83.12 176 GLY A O 1
ATOM 1372 N N . TRP A 1 177 ? -0.255 -3.976 -17.721 1.00 90.31 177 TRP A N 1
ATOM 1373 C CA . TRP A 1 177 ? 0.511 -5.029 -17.048 1.00 90.31 177 TRP A CA 1
ATOM 1374 C C . TRP A 1 177 ? 0.496 -6.365 -17.818 1.00 90.31 177 TRP A C 1
ATOM 1376 O O . TRP A 1 177 ? -0.547 -7.016 -17.926 1.00 90.31 177 TRP A O 1
ATOM 1386 N N . PRO A 1 178 ? 1.643 -6.815 -18.360 1.00 88.81 178 PRO A N 1
ATOM 1387 C CA . PRO A 1 178 ? 1.634 -7.890 -19.346 1.00 88.81 178 PRO A CA 1
ATOM 1388 C C . PRO A 1 178 ? 1.565 -9.287 -18.717 1.00 88.81 178 PRO A C 1
ATOM 1390 O O . PRO A 1 178 ? 1.289 -10.267 -19.415 1.00 88.81 178 PRO A O 1
ATOM 1393 N N . PHE A 1 179 ? 1.834 -9.406 -17.418 1.00 88.50 179 PHE A N 1
ATOM 1394 C CA . PHE A 1 179 ? 2.143 -10.682 -16.777 1.00 88.50 179 PHE A CA 1
ATOM 1395 C C . PHE A 1 179 ? 0.965 -11.333 -16.033 1.00 88.50 179 PHE A C 1
ATOM 1397 O O . PHE A 1 179 ? 1.145 -12.409 -15.471 1.00 88.50 179 PHE A O 1
ATOM 1404 N N . GLY A 1 180 ? -0.227 -10.729 -16.069 1.00 83.88 180 GLY A N 1
ATOM 1405 C CA . GLY A 1 180 ? -1.396 -11.217 -15.327 1.00 83.88 180 GLY A CA 1
ATOM 1406 C C . GLY A 1 180 ? -1.234 -11.088 -13.808 1.00 83.88 180 GLY A C 1
ATOM 1407 O O . GLY A 1 180 ? -0.359 -10.361 -13.333 1.00 83.88 180 GLY A O 1
ATOM 1408 N N . ASP A 1 181 ? -2.071 -11.801 -13.058 1.00 78.94 181 ASP A N 1
ATOM 1409 C CA . ASP A 1 181 ? -2.208 -11.611 -11.605 1.00 78.94 181 ASP A CA 1
ATOM 1410 C C . ASP A 1 181 ? -1.151 -12.363 -10.777 1.00 78.94 181 ASP A C 1
ATOM 1412 O O . ASP A 1 181 ? -0.855 -11.981 -9.648 1.00 78.94 181 ASP A O 1
ATOM 1416 N N . ASP A 1 182 ? -0.516 -13.388 -11.353 1.00 71.25 182 ASP A N 1
ATOM 1417 C CA . ASP A 1 182 ? 0.432 -14.262 -10.641 1.00 71.25 182 ASP A CA 1
ATOM 1418 C C . ASP A 1 182 ? 1.868 -13.716 -10.591 1.00 71.25 182 ASP A C 1
ATOM 1420 O O . ASP A 1 182 ? 2.760 -14.298 -9.963 1.00 71.25 182 ASP A O 1
ATOM 1424 N N . ALA A 1 183 ? 2.123 -12.616 -11.294 1.00 84.69 183 ALA A N 1
ATOM 1425 C CA . ALA A 1 183 ? 3.450 -12.054 -11.461 1.00 84.69 183 ALA A CA 1
ATOM 1426 C C . ALA A 1 183 ? 3.624 -10.789 -10.632 1.00 84.69 183 ALA A C 1
ATOM 1428 O O . ALA A 1 183 ? 2.813 -9.865 -10.704 1.00 84.69 183 ALA A O 1
ATOM 1429 N N . VAL A 1 184 ? 4.737 -10.716 -9.905 1.00 89.88 184 VAL A N 1
ATOM 1430 C CA . VAL A 1 184 ? 5.085 -9.542 -9.102 1.00 89.88 184 VAL A CA 1
ATOM 1431 C C . VAL A 1 184 ? 6.566 -9.232 -9.265 1.00 89.88 184 VAL A C 1
ATOM 1433 O O . VAL A 1 184 ? 7.413 -10.130 -9.250 1.00 89.88 184 VAL A O 1
ATOM 1436 N N . LEU A 1 185 ? 6.893 -7.951 -9.405 1.00 92.69 185 LEU A N 1
ATOM 1437 C CA . LEU A 1 185 ? 8.265 -7.469 -9.321 1.00 92.69 185 LEU A CA 1
ATOM 1438 C C . LEU A 1 185 ? 8.537 -6.981 -7.903 1.00 92.69 185 LEU A C 1
ATOM 1440 O O . LEU A 1 185 ? 7.759 -6.222 -7.332 1.00 92.69 185 LEU A O 1
ATOM 1444 N N . LEU A 1 186 ? 9.650 -7.437 -7.347 1.00 92.88 186 LEU A N 1
ATOM 1445 C CA . LEU A 1 186 ? 10.164 -7.045 -6.049 1.00 92.88 186 LEU A CA 1
ATOM 1446 C C . LEU A 1 186 ? 11.328 -6.085 -6.268 1.00 92.88 186 LEU A C 1
ATOM 1448 O O . LEU A 1 186 ? 12.353 -6.471 -6.830 1.00 92.88 186 LEU A O 1
ATOM 1452 N N . LEU A 1 187 ? 11.170 -4.856 -5.801 1.00 94.31 187 LEU A N 1
ATOM 1453 C CA . LEU A 1 187 ? 12.231 -3.866 -5.760 1.00 94.31 187 LEU A CA 1
ATOM 1454 C C . LEU A 1 187 ? 12.835 -3.844 -4.358 1.00 94.31 187 LEU A C 1
ATOM 1456 O O . LEU A 1 187 ? 12.128 -3.591 -3.381 1.00 94.31 187 LEU A O 1
ATOM 1460 N N . VAL A 1 188 ? 14.128 -4.141 -4.268 1.00 94.81 188 VAL A N 1
ATOM 1461 C CA . VAL A 1 188 ? 14.882 -4.204 -3.013 1.00 94.81 188 VAL A CA 1
ATOM 1462 C C . VAL A 1 188 ? 15.738 -2.954 -2.879 1.00 94.81 188 VAL A C 1
ATOM 1464 O O . VAL A 1 188 ? 16.534 -2.660 -3.767 1.00 94.81 188 VAL A O 1
ATOM 1467 N N . ASN A 1 189 ? 15.564 -2.231 -1.777 1.00 94.19 189 ASN A N 1
ATOM 1468 C CA . ASN A 1 189 ? 16.303 -1.022 -1.444 1.00 94.19 189 ASN A CA 1
ATOM 1469 C C . ASN A 1 189 ? 17.103 -1.238 -0.147 1.00 94.19 189 ASN A C 1
ATOM 1471 O O . ASN A 1 189 ? 16.572 -1.166 0.968 1.00 94.19 189 ASN A O 1
ATOM 1475 N N . ASP A 1 190 ? 18.403 -1.489 -0.298 1.00 91.00 190 ASP A N 1
ATOM 1476 C CA . ASP A 1 190 ? 19.319 -1.748 0.819 1.00 91.00 190 ASP A CA 1
ATOM 1477 C C . ASP A 1 190 ? 19.732 -0.477 1.577 1.00 91.00 190 ASP A C 1
ATOM 1479 O O . ASP A 1 190 ? 20.404 -0.549 2.610 1.00 91.00 190 ASP A O 1
ATOM 1483 N N . GLY A 1 191 ? 19.241 0.694 1.168 1.00 88.38 191 GLY A N 1
ATOM 1484 C CA . GLY A 1 191 ? 19.371 1.937 1.921 1.00 88.38 191 GLY A CA 1
ATO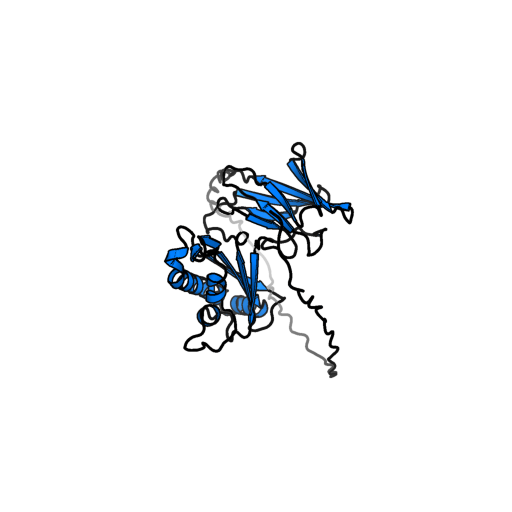M 1485 C C . GLY A 1 191 ? 19.459 3.163 1.025 1.00 88.38 191 GLY A C 1
ATOM 1486 O O . GLY A 1 191 ? 19.524 3.036 -0.193 1.00 88.38 191 GLY A O 1
ATOM 1487 N N . PRO A 1 192 ? 19.509 4.363 1.623 1.00 88.12 192 PRO A N 1
ATOM 1488 C CA . PRO A 1 192 ? 19.479 5.612 0.873 1.00 88.12 192 PRO A CA 1
ATOM 1489 C C . PRO A 1 192 ? 20.614 5.742 -0.146 1.00 88.12 192 PRO A C 1
ATOM 1491 O O . PRO A 1 192 ? 20.418 6.376 -1.181 1.00 88.12 192 PRO A O 1
ATOM 1494 N N . ASP A 1 193 ? 21.768 5.133 0.129 1.00 88.88 193 ASP A N 1
ATOM 1495 C CA . ASP A 1 193 ? 22.979 5.209 -0.694 1.00 88.88 193 ASP A CA 1
ATOM 1496 C C . ASP A 1 193 ? 23.177 4.008 -1.630 1.00 88.88 193 ASP A C 1
ATOM 1498 O O . ASP A 1 193 ? 24.122 3.997 -2.418 1.00 88.88 193 ASP A O 1
ATOM 1502 N N . ALA A 1 194 ? 22.299 3.005 -1.559 1.00 89.69 194 ALA A N 1
ATOM 1503 C CA . ALA A 1 194 ? 22.364 1.818 -2.399 1.00 89.69 194 ALA A CA 1
ATOM 1504 C C . ALA A 1 194 ? 21.511 1.988 -3.663 1.00 89.69 194 ALA A C 1
ATOM 1506 O O . ALA A 1 194 ? 20.434 2.584 -3.629 1.00 89.69 194 ALA A O 1
ATOM 1507 N N . GLU A 1 195 ? 21.974 1.426 -4.780 1.00 91.00 195 GLU A N 1
ATOM 1508 C CA . GLU A 1 195 ? 21.154 1.321 -5.988 1.00 91.00 195 GLU A CA 1
ATOM 1509 C C . GLU A 1 195 ? 20.121 0.192 -5.823 1.00 91.00 195 GLU A C 1
ATOM 1511 O O . GLU A 1 195 ? 20.504 -0.938 -5.497 1.00 91.00 195 GLU A O 1
ATOM 1516 N N . PRO A 1 196 ? 18.820 0.451 -6.049 1.00 93.19 196 PRO A N 1
ATOM 1517 C CA . PRO A 1 196 ? 17.793 -0.564 -5.894 1.00 93.19 196 PRO A CA 1
ATOM 1518 C C . PRO A 1 196 ? 17.943 -1.717 -6.890 1.00 93.19 196 PRO A C 1
ATOM 1520 O O . PRO A 1 196 ? 18.193 -1.526 -8.085 1.00 93.19 196 PRO A O 1
ATOM 1523 N N . VAL A 1 197 ? 17.697 -2.933 -6.410 1.00 94.62 197 VAL A N 1
ATOM 1524 C CA . VAL A 1 197 ? 17.773 -4.153 -7.219 1.00 94.62 197 VAL A CA 1
ATOM 1525 C C . VAL A 1 197 ? 16.374 -4.669 -7.521 1.00 94.62 197 VAL A C 1
ATOM 1527 O O . VAL A 1 197 ? 15.581 -4.926 -6.614 1.00 94.62 197 VAL A O 1
ATOM 1530 N N . LEU A 1 198 ? 16.079 -4.870 -8.806 1.00 95.12 198 LEU A N 1
ATOM 1531 C CA . LEU A 1 198 ? 14.807 -5.429 -9.257 1.00 95.12 198 LEU A CA 1
ATOM 1532 C C . LEU A 1 198 ? 14.893 -6.953 -9.402 1.00 95.12 198 LEU A C 1
ATOM 1534 O O . LEU 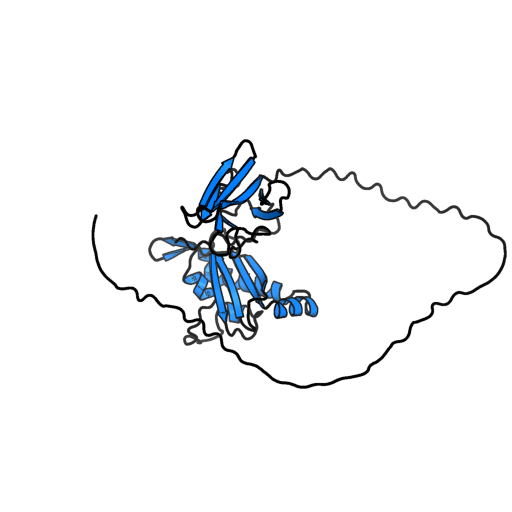A 1 198 ? 15.808 -7.491 -10.026 1.00 95.12 198 LEU A O 1
ATOM 1538 N N . GLN A 1 199 ? 13.901 -7.657 -8.864 1.00 93.56 199 GLN A N 1
ATOM 1539 C CA . GLN A 1 199 ? 13.736 -9.102 -9.002 1.00 93.56 199 GLN A CA 1
ATOM 1540 C C . GLN A 1 199 ? 12.319 -9.431 -9.470 1.00 93.56 199 GLN A C 1
ATOM 1542 O O . GLN A 1 199 ? 11.361 -8.796 -9.048 1.00 93.56 199 GLN A O 1
ATOM 1547 N N . ALA A 1 200 ? 12.162 -10.475 -10.281 1.00 91.81 200 ALA A N 1
ATOM 1548 C CA . ALA A 1 200 ? 10.851 -10.956 -10.714 1.00 91.81 200 ALA A CA 1
ATOM 1549 C C . ALA A 1 200 ? 10.433 -12.234 -9.969 1.00 91.81 200 ALA A C 1
ATOM 1551 O O . ALA A 1 200 ? 11.261 -13.111 -9.687 1.00 91.81 200 ALA A O 1
ATOM 1552 N N . ARG A 1 201 ? 9.140 -12.345 -9.646 1.00 89.44 201 ARG A N 1
ATOM 1553 C CA . ARG A 1 201 ? 8.530 -13.495 -8.964 1.00 89.44 201 ARG A CA 1
ATOM 1554 C C . ARG A 1 201 ? 7.339 -14.041 -9.773 1.00 89.44 201 ARG A C 1
ATOM 1556 O O . ARG A 1 201 ? 6.598 -13.231 -10.324 1.00 89.44 201 ARG A O 1
ATOM 1563 N N . PRO A 1 202 ? 7.139 -15.379 -9.816 1.00 87.88 202 PRO A N 1
ATOM 1564 C CA . PRO A 1 202 ? 7.933 -16.423 -9.152 1.00 87.88 202 PRO A CA 1
ATOM 1565 C C . PRO A 1 202 ? 9.352 -16.586 -9.718 1.00 87.88 202 PRO A C 1
ATOM 1567 O O . PRO A 1 202 ? 9.625 -16.290 -10.882 1.00 87.88 202 PRO A O 1
ATOM 1570 N N . LYS A 1 203 ? 10.290 -17.046 -8.877 1.00 85.94 203 LYS A N 1
ATOM 1571 C CA . LYS A 1 203 ? 11.695 -17.207 -9.287 1.00 85.94 203 LYS A CA 1
ATOM 1572 C C . LYS A 1 203 ? 11.778 -18.234 -10.417 1.00 85.94 203 LYS A C 1
ATOM 1574 O O . LYS A 1 203 ? 11.250 -19.331 -10.285 1.00 85.94 203 LYS A O 1
ATOM 1579 N N . GLY A 1 204 ? 12.477 -17.890 -11.496 1.00 85.00 204 GLY A N 1
ATOM 1580 C CA . GLY A 1 204 ? 12.685 -18.784 -12.637 1.00 85.00 204 GLY A CA 1
ATOM 1581 C C . GLY A 1 204 ? 11.573 -18.771 -13.690 1.00 85.00 204 GLY A C 1
ATOM 1582 O O . GLY A 1 204 ? 11.791 -19.353 -14.747 1.00 85.00 204 GLY A O 1
ATOM 1583 N N . ALA A 1 205 ? 10.448 -18.084 -13.454 1.00 88.62 205 ALA A N 1
ATOM 1584 C CA . ALA A 1 205 ? 9.387 -17.882 -14.452 1.00 88.62 205 ALA A CA 1
ATOM 1585 C C . ALA A 1 205 ? 9.659 -16.688 -15.393 1.00 88.62 205 ALA A C 1
ATOM 1587 O O . ALA A 1 205 ? 9.109 -16.605 -16.493 1.00 88.62 205 ALA A O 1
ATOM 1588 N N . PHE A 1 206 ? 10.545 -15.782 -14.975 1.00 91.81 206 PHE A N 1
ATOM 1589 C CA . PHE A 1 206 ? 10.894 -14.558 -15.689 1.00 91.81 206 PHE A CA 1
ATOM 1590 C C . PHE A 1 206 ? 12.407 -14.440 -15.843 1.00 91.81 206 PHE A C 1
ATOM 1592 O O . PHE A 1 206 ? 13.160 -14.875 -14.966 1.00 91.81 206 PHE A O 1
ATOM 1599 N N . ASP A 1 207 ? 12.842 -13.841 -16.946 1.00 92.38 207 ASP A N 1
ATOM 1600 C CA . ASP A 1 207 ? 14.195 -13.312 -17.081 1.00 92.38 207 ASP A CA 1
ATOM 1601 C C . ASP A 1 207 ? 14.170 -11.809 -16.786 1.00 92.38 207 ASP A C 1
ATOM 1603 O O . ASP A 1 207 ? 13.327 -11.088 -17.318 1.00 92.38 207 ASP A O 1
ATOM 1607 N N . CYS A 1 208 ? 15.042 -11.352 -15.891 1.00 94.00 208 CYS A N 1
ATOM 1608 C CA . CYS A 1 208 ? 15.092 -9.973 -15.410 1.00 94.00 208 CYS A CA 1
ATOM 1609 C C . CYS A 1 208 ? 16.539 -9.501 -15.477 1.00 94.00 208 CYS A C 1
ATOM 1611 O O . CYS A 1 208 ? 17.367 -9.901 -14.656 1.00 94.00 208 CYS A O 1
ATOM 1613 N N . ARG A 1 209 ? 16.842 -8.661 -16.466 1.00 94.81 209 ARG A N 1
ATOM 1614 C CA . ARG A 1 209 ? 18.203 -8.212 -16.764 1.00 94.81 209 ARG A CA 1
ATOM 1615 C C . ARG A 1 209 ? 18.276 -6.696 -16.759 1.00 94.81 209 ARG A C 1
ATOM 1617 O O . ARG A 1 209 ? 17.482 -6.040 -17.426 1.00 94.81 209 ARG A O 1
ATOM 1624 N N . PHE A 1 210 ? 19.255 -6.156 -16.044 1.00 95.75 210 PHE A N 1
ATOM 1625 C CA . PHE A 1 210 ? 19.606 -4.746 -16.141 1.00 95.75 210 PHE A CA 1
ATOM 1626 C C . PHE A 1 210 ? 20.500 -4.502 -17.359 1.00 95.75 210 PHE A C 1
ATOM 1628 O O . PHE A 1 210 ? 21.467 -5.238 -17.576 1.00 95.75 210 PHE A O 1
ATOM 1635 N N . ASP A 1 211 ? 20.182 -3.472 -18.137 1.00 94.56 211 ASP A N 1
ATOM 1636 C CA . ASP A 1 211 ? 21.044 -2.959 -19.194 1.00 94.56 211 ASP A CA 1
ATOM 1637 C C . ASP A 1 211 ? 21.582 -1.584 -18.780 1.00 94.56 211 ASP A C 1
ATOM 1639 O O . ASP A 1 211 ? 20.844 -0.600 -18.734 1.00 94.56 211 ASP A O 1
ATOM 1643 N N . ALA A 1 212 ? 22.880 -1.520 -18.473 1.00 91.75 212 ALA A N 1
ATOM 1644 C CA . ALA A 1 212 ? 23.535 -0.289 -18.042 1.00 91.75 212 ALA A CA 1
ATOM 1645 C C . ALA A 1 212 ? 23.654 0.758 -19.163 1.00 91.75 212 ALA A C 1
ATOM 1647 O O . ALA A 1 212 ? 23.686 1.949 -18.867 1.00 91.75 212 ALA A O 1
ATOM 1648 N N . ALA A 1 213 ? 23.700 0.339 -20.433 1.00 92.88 213 ALA A N 1
ATOM 1649 C CA . ALA A 1 213 ? 23.776 1.265 -21.561 1.00 92.88 213 ALA A CA 1
ATOM 1650 C C . ALA A 1 213 ? 22.430 1.962 -21.795 1.00 92.88 213 ALA A C 1
ATOM 1652 O O . ALA A 1 213 ? 22.388 3.141 -22.141 1.00 92.88 213 ALA A O 1
ATOM 1653 N N . LEU A 1 214 ? 21.329 1.239 -21.575 1.00 91.50 214 LEU A N 1
ATOM 1654 C CA . LEU A 1 214 ? 19.971 1.759 -21.742 1.00 91.50 214 LEU A CA 1
ATOM 1655 C C . LEU A 1 214 ? 19.392 2.358 -20.448 1.00 91.50 214 LEU A C 1
ATOM 1657 O O . LEU A 1 214 ? 18.447 3.148 -20.495 1.00 91.50 214 LEU A O 1
ATOM 1661 N N . GLY A 1 215 ? 19.965 2.014 -19.293 1.00 92.69 215 GLY A N 1
ATOM 1662 C CA . GLY A 1 215 ? 19.577 2.538 -17.984 1.00 92.69 215 GLY A CA 1
ATOM 1663 C C . GLY A 1 215 ? 18.232 2.009 -17.480 1.00 92.69 215 GLY A C 1
ATOM 1664 O O . GLY A 1 215 ? 17.542 2.705 -16.734 1.00 92.69 215 GLY A O 1
ATOM 1665 N N . TYR A 1 216 ? 17.826 0.808 -17.902 1.00 96.12 216 TYR A N 1
ATOM 1666 C CA . TYR A 1 216 ? 16.594 0.166 -17.446 1.00 96.12 216 TYR A CA 1
ATOM 1667 C C . TYR A 1 216 ? 16.716 -1.359 -17.373 1.00 96.12 216 TYR A C 1
ATOM 1669 O O . TYR A 1 216 ? 17.570 -1.987 -17.999 1.00 96.12 216 TYR A O 1
ATOM 1677 N N . TYR A 1 217 ? 15.824 -1.966 -16.597 1.00 96.75 217 TYR A N 1
ATOM 1678 C CA . TYR A 1 217 ? 15.623 -3.405 -16.541 1.00 96.75 217 TYR A CA 1
ATOM 1679 C C . TYR A 1 217 ? 14.695 -3.853 -17.665 1.00 96.75 217 TYR A C 1
ATOM 1681 O O . TYR A 1 217 ? 13.671 -3.226 -17.922 1.00 96.75 217 TYR A O 1
ATOM 1689 N N . THR A 1 218 ? 15.023 -4.976 -18.291 1.00 95.81 218 THR A N 1
ATOM 1690 C CA . THR A 1 218 ? 14.122 -5.708 -19.181 1.00 95.81 218 THR A CA 1
ATOM 1691 C C . THR A 1 218 ? 13.651 -6.962 -18.460 1.00 95.81 218 THR A C 1
ATOM 1693 O O . THR A 1 218 ? 14.461 -7.812 -18.086 1.00 95.81 218 THR A O 1
ATOM 1696 N N . VAL A 1 219 ? 12.338 -7.076 -18.267 1.00 95.06 219 VAL A N 1
ATOM 1697 C CA . VAL A 1 219 ? 11.682 -8.254 -17.699 1.00 95.06 219 VAL A CA 1
ATOM 1698 C C . VAL A 1 219 ? 10.928 -8.973 -18.807 1.00 95.06 219 VAL A C 1
ATOM 1700 O O . VAL A 1 219 ? 10.068 -8.380 -19.454 1.00 95.06 219 VAL A O 1
ATOM 1703 N N . THR A 1 220 ? 11.211 -10.255 -19.019 1.00 93.94 220 THR A N 1
ATOM 1704 C CA . THR A 1 220 ? 10.511 -11.085 -20.007 1.00 93.94 220 THR A CA 1
ATOM 1705 C C . THR A 1 220 ? 9.923 -12.332 -19.365 1.00 93.94 220 THR A C 1
ATOM 1707 O O . THR A 1 220 ? 10.548 -12.984 -18.526 1.00 93.94 220 THR A O 1
ATOM 1710 N N . SER A 1 221 ? 8.692 -12.670 -19.748 1.00 91.19 221 SER A N 1
ATOM 1711 C CA . SER A 1 221 ? 8.065 -13.927 -19.337 1.00 91.19 221 SER A CA 1
ATOM 1712 C C . SER A 1 221 ? 8.614 -15.081 -20.167 1.00 91.19 221 SER A C 1
ATOM 1714 O O . SER A 1 221 ? 8.541 -15.052 -21.398 1.00 91.19 221 SER A O 1
ATOM 1716 N N . ARG A 1 222 ? 9.087 -16.141 -19.502 1.00 87.00 222 ARG A N 1
ATOM 1717 C CA . ARG A 1 222 ? 9.586 -17.346 -20.187 1.00 87.00 222 ARG A CA 1
ATOM 1718 C C . ARG A 1 222 ? 8.489 -18.151 -20.879 1.00 87.00 222 ARG A C 1
ATOM 1720 O O . ARG A 1 222 ? 8.786 -18.927 -21.776 1.00 87.00 222 ARG A O 1
ATOM 1727 N N . HIS A 1 223 ? 7.235 -17.963 -20.473 1.00 79.50 223 HIS A N 1
ATOM 1728 C CA . HIS A 1 223 ? 6.100 -18.747 -20.961 1.00 79.50 223 HIS A CA 1
ATOM 1729 C C . HIS A 1 223 ? 5.322 -18.075 -22.098 1.00 79.50 223 HIS A C 1
ATOM 1731 O O . HIS A 1 223 ? 4.455 -18.714 -22.685 1.00 79.50 223 HIS A O 1
ATOM 1737 N N . GLY A 1 224 ? 5.599 -16.807 -22.422 1.00 71.19 224 GLY A N 1
ATOM 1738 C CA . GLY A 1 224 ? 4.756 -16.072 -23.373 1.00 71.19 224 GLY A CA 1
ATOM 1739 C C . GLY A 1 224 ? 5.417 -14.938 -24.143 1.00 71.19 224 GLY A C 1
ATOM 1740 O O . GLY A 1 224 ? 4.698 -14.177 -24.781 1.00 71.19 224 GLY A O 1
ATOM 1741 N N . GLY A 1 225 ? 6.741 -14.754 -24.054 1.00 76.50 225 GLY A N 1
ATOM 1742 C CA . GLY A 1 225 ? 7.481 -13.737 -24.823 1.00 76.50 225 GLY A CA 1
ATOM 1743 C C . GLY A 1 225 ? 7.118 -12.277 -24.512 1.00 76.50 225 GLY A C 1
ATOM 1744 O O . GLY A 1 225 ? 7.729 -11.358 -25.052 1.00 76.50 225 GLY A O 1
ATOM 1745 N N . LYS A 1 226 ? 6.139 -12.044 -23.631 1.00 87.56 226 LYS A N 1
ATOM 1746 C CA . LYS A 1 226 ? 5.734 -10.715 -23.184 1.00 87.56 226 LYS A CA 1
ATOM 1747 C C . LYS A 1 226 ? 6.874 -10.054 -22.418 1.00 87.56 226 LYS A C 1
ATOM 1749 O O . LYS A 1 226 ? 7.541 -10.713 -21.613 1.00 87.56 226 LYS A O 1
ATOM 1754 N N . ARG A 1 227 ? 7.056 -8.752 -22.639 1.00 92.69 227 ARG A N 1
ATOM 1755 C CA . ARG A 1 227 ? 8.126 -7.957 -22.033 1.00 92.69 227 ARG A CA 1
ATOM 1756 C C . ARG A 1 227 ? 7.588 -6.731 -21.308 1.00 92.69 227 ARG A C 1
ATOM 1758 O O . ARG A 1 227 ? 6.583 -6.163 -21.723 1.00 92.69 227 ARG A O 1
ATOM 1765 N N . LEU A 1 228 ? 8.313 -6.308 -20.284 1.00 94.75 228 LEU A N 1
ATOM 1766 C CA . LEU A 1 228 ? 8.138 -5.038 -19.596 1.00 94.75 228 LEU A CA 1
ATOM 1767 C C . LEU A 1 228 ? 9.516 -4.423 -19.363 1.00 94.75 228 LEU A C 1
ATOM 1769 O O . LEU A 1 228 ? 10.442 -5.108 -18.928 1.00 94.75 228 LEU A O 1
ATOM 1773 N N . LEU A 1 229 ? 9.645 -3.137 -19.645 1.00 95.75 229 LEU A N 1
ATOM 1774 C CA . LEU A 1 229 ? 10.825 -2.344 -19.338 1.00 95.75 229 LEU A CA 1
ATOM 1775 C C . LEU A 1 229 ? 10.552 -1.570 -18.056 1.00 95.75 229 LEU A C 1
ATOM 1777 O O . LEU A 1 229 ? 9.482 -0.983 -17.915 1.00 95.75 229 LEU A O 1
ATOM 1781 N N . VAL A 1 230 ? 11.499 -1.571 -17.125 1.00 96.12 230 VAL A N 1
ATOM 1782 C CA . VAL A 1 230 ? 11.362 -0.897 -15.830 1.00 96.12 230 VAL A CA 1
ATOM 1783 C C . VAL A 1 230 ? 12.576 -0.021 -15.594 1.00 96.12 230 VAL A C 1
ATOM 1785 O O . VAL A 1 230 ? 13.707 -0.500 -15.557 1.00 96.12 230 VAL A O 1
ATOM 1788 N N . LYS A 1 231 ? 12.343 1.273 -15.414 1.00 96.00 231 LYS A N 1
ATOM 1789 C CA . LYS A 1 231 ? 13.376 2.268 -15.151 1.00 96.00 231 LYS A CA 1
ATOM 1790 C C . LYS A 1 231 ? 13.226 2.779 -13.729 1.00 96.00 231 LYS A C 1
ATOM 1792 O O . LYS A 1 231 ? 12.150 3.221 -13.333 1.00 96.00 231 LYS A O 1
ATOM 1797 N N . ILE A 1 232 ? 14.327 2.732 -12.991 1.00 95.75 232 ILE A N 1
ATOM 1798 C CA . ILE A 1 232 ? 14.441 3.256 -11.633 1.00 95.75 232 ILE A CA 1
ATOM 1799 C C . ILE A 1 232 ? 15.377 4.452 -11.730 1.00 95.75 232 ILE A C 1
ATOM 1801 O O . ILE A 1 232 ? 16.540 4.302 -12.097 1.00 95.75 232 ILE A O 1
ATOM 1805 N N . ALA A 1 233 ? 14.851 5.648 -11.490 1.00 94.62 233 ALA A N 1
ATOM 1806 C CA . ALA A 1 233 ? 15.616 6.880 -11.585 1.00 94.62 233 ALA A CA 1
ATOM 1807 C C . ALA A 1 233 ? 15.772 7.486 -10.196 1.00 94.62 233 ALA A C 1
ATOM 1809 O O . ALA A 1 233 ? 14.780 7.767 -9.524 1.00 94.62 233 ALA A O 1
ATOM 1810 N N . ARG A 1 234 ? 17.016 7.718 -9.770 1.00 93.81 234 ARG A N 1
ATOM 1811 C CA . ARG A 1 234 ? 17.272 8.452 -8.532 1.00 93.81 234 ARG A CA 1
ATOM 1812 C C . ARG A 1 234 ? 16.763 9.874 -8.690 1.00 93.81 234 ARG A C 1
ATOM 1814 O O . ARG A 1 234 ? 17.142 10.585 -9.626 1.00 93.81 234 ARG A O 1
ATOM 1821 N N . ARG A 1 235 ? 15.910 10.298 -7.766 1.00 90.31 235 ARG A N 1
ATOM 1822 C CA . ARG A 1 235 ? 15.401 11.658 -7.729 1.00 90.31 235 ARG A CA 1
ATOM 1823 C C . ARG A 1 235 ? 16.512 12.544 -7.192 1.00 90.31 235 ARG A C 1
ATOM 1825 O O . ARG A 1 235 ? 16.677 12.725 -5.990 1.00 90.31 235 ARG A O 1
ATOM 1832 N N . ILE A 1 236 ? 17.320 13.083 -8.099 1.00 77.62 236 ILE A N 1
ATOM 1833 C CA . ILE A 1 236 ? 18.262 14.138 -7.742 1.00 77.62 236 ILE A CA 1
ATOM 1834 C C . ILE A 1 236 ? 17.402 15.300 -7.264 1.00 77.62 236 ILE A C 1
ATOM 1836 O O . ILE A 1 236 ? 16.520 15.755 -7.998 1.00 77.62 236 ILE A O 1
ATOM 1840 N N . ALA A 1 237 ? 17.620 15.747 -6.026 1.00 58.59 237 ALA A N 1
ATOM 1841 C CA . ALA A 1 237 ? 17.002 16.959 -5.523 1.00 58.59 237 ALA A CA 1
ATOM 1842 C C . ALA A 1 237 ? 17.421 18.099 -6.451 1.00 58.59 237 ALA A C 1
ATOM 1844 O O . ALA A 1 237 ? 18.495 18.680 -6.313 1.00 58.59 237 ALA A O 1
ATOM 1845 N N . LYS A 1 238 ? 16.586 18.398 -7.447 1.00 46.44 238 LYS A N 1
ATOM 1846 C CA . LYS A 1 238 ? 16.705 19.637 -8.187 1.00 46.44 238 LYS A CA 1
ATOM 1847 C C . LYS A 1 238 ? 16.491 20.697 -7.118 1.00 46.44 238 LYS A C 1
ATOM 1849 O O . LYS A 1 238 ? 15.408 20.748 -6.529 1.00 46.44 238 LYS A O 1
ATOM 1854 N N . ALA A 1 239 ? 17.535 21.470 -6.808 1.00 40.91 239 ALA A N 1
ATOM 1855 C CA . ALA A 1 239 ? 17.357 22.701 -6.057 1.00 40.91 239 ALA A CA 1
ATOM 1856 C C . ALA A 1 239 ? 16.138 23.399 -6.676 1.00 40.91 239 ALA A C 1
ATOM 1858 O O . ALA A 1 239 ? 16.040 23.402 -7.915 1.00 40.91 239 ALA A O 1
ATOM 1859 N N . PRO A 1 240 ? 15.170 23.872 -5.870 1.00 38.12 240 PRO A N 1
ATOM 1860 C CA . PRO A 1 240 ? 14.029 24.569 -6.436 1.00 38.12 240 PRO A CA 1
ATOM 1861 C C . PRO A 1 240 ? 14.597 25.605 -7.411 1.00 38.12 240 PRO A C 1
ATOM 1863 O O . PRO A 1 240 ? 15.578 26.267 -7.048 1.00 38.12 240 PRO A O 1
ATOM 1866 N N . PRO A 1 241 ? 14.093 25.702 -8.660 1.00 37.84 241 PRO A N 1
ATOM 1867 C CA . PRO A 1 241 ? 14.479 26.830 -9.490 1.00 37.84 241 PRO A CA 1
ATOM 1868 C C . PRO A 1 241 ? 14.251 28.055 -8.616 1.00 37.84 241 PRO A C 1
ATOM 1870 O O . PRO A 1 241 ? 13.178 28.162 -8.019 1.00 37.84 241 PRO A O 1
ATOM 1873 N N . ALA A 1 242 ? 15.286 28.880 -8.435 1.00 40.81 242 ALA A N 1
ATOM 1874 C CA . ALA A 1 242 ? 15.154 30.113 -7.685 1.00 40.81 242 ALA A CA 1
ATOM 1875 C C . ALA A 1 242 ? 13.943 30.824 -8.280 1.00 40.81 242 ALA A C 1
ATOM 1877 O O . ALA A 1 242 ? 13.972 31.243 -9.439 1.00 40.81 242 ALA A O 1
ATOM 1878 N N . VAL A 1 243 ? 12.839 30.830 -7.535 1.00 43.62 243 VAL A N 1
ATOM 1879 C CA . VAL A 1 243 ? 11.652 31.563 -7.925 1.00 43.62 243 VAL A CA 1
ATOM 1880 C C . VAL A 1 243 ? 12.123 32.997 -7.824 1.00 43.62 243 VAL A C 1
ATOM 1882 O O . VAL A 1 243 ? 12.249 33.533 -6.725 1.00 43.62 243 VAL A O 1
ATOM 1885 N N . ALA A 1 244 ? 12.503 33.583 -8.961 1.00 45.72 244 ALA A N 1
ATOM 1886 C CA . ALA A 1 244 ? 12.613 35.020 -9.061 1.00 45.72 244 ALA A CA 1
ATOM 1887 C C . ALA A 1 244 ? 11.279 35.535 -8.531 1.00 45.72 244 ALA A C 1
ATOM 1889 O O . ALA A 1 244 ? 10.226 35.178 -9.070 1.00 45.72 244 ALA A O 1
ATOM 1890 N N . ALA A 1 245 ? 11.331 36.232 -7.394 1.00 42.12 245 ALA A N 1
ATOM 1891 C CA . ALA A 1 245 ? 10.146 36.754 -6.748 1.00 42.12 245 ALA A CA 1
ATOM 1892 C C . ALA A 1 245 ? 9.308 37.449 -7.829 1.00 42.12 245 ALA A C 1
ATOM 1894 O O . ALA A 1 245 ? 9.866 38.272 -8.564 1.00 42.12 245 ALA A O 1
ATOM 1895 N N . PRO A 1 246 ? 8.020 37.102 -7.997 1.00 46.12 246 PRO A N 1
ATOM 1896 C CA . PRO A 1 246 ? 7.177 37.857 -8.900 1.00 46.12 246 PRO A CA 1
ATOM 1897 C C . PRO A 1 246 ? 7.224 39.304 -8.416 1.00 46.12 246 PRO A C 1
ATOM 1899 O O . PRO A 1 246 ? 6.846 39.602 -7.281 1.00 46.12 246 PRO A O 1
ATOM 1902 N N . SER A 1 247 ? 7.762 40.191 -9.254 1.00 46.75 247 SER A N 1
ATOM 1903 C CA . SER A 1 247 ? 7.691 41.627 -9.017 1.00 46.75 247 SER A CA 1
ATOM 1904 C C . SER A 1 247 ? 6.227 41.963 -8.734 1.00 46.75 247 SER A C 1
ATOM 1906 O O . SER A 1 247 ? 5.370 41.526 -9.513 1.00 46.75 247 SER A O 1
ATOM 1908 N N . PRO A 1 248 ? 5.910 42.670 -7.636 1.00 38.59 248 PRO A N 1
ATOM 1909 C CA . PRO A 1 248 ? 4.529 42.961 -7.294 1.00 38.59 248 PRO A CA 1
ATOM 1910 C C . PRO A 1 248 ? 3.857 43.636 -8.487 1.00 38.59 248 PRO A C 1
ATOM 1912 O O . PRO A 1 248 ? 4.421 44.549 -9.092 1.00 38.59 248 PRO A O 1
ATOM 1915 N N . ALA A 1 249 ? 2.669 43.152 -8.845 1.00 50.31 249 ALA A N 1
ATOM 1916 C CA . ALA A 1 249 ? 1.847 43.764 -9.872 1.00 50.31 249 ALA A CA 1
ATOM 1917 C C . ALA A 1 249 ? 1.491 45.186 -9.417 1.00 50.31 249 ALA A C 1
ATOM 1919 O O . ALA A 1 249 ? 0.572 45.396 -8.624 1.00 50.31 249 ALA A O 1
ATOM 1920 N N . VAL A 1 250 ? 2.261 46.167 -9.885 1.00 50.78 250 VAL A N 1
ATOM 1921 C CA . VAL A 1 250 ? 1.940 47.579 -9.714 1.00 50.78 250 VAL A CA 1
ATOM 1922 C C . VAL A 1 250 ? 0.703 47.838 -10.561 1.00 50.78 250 VAL A C 1
ATOM 1924 O O . VAL A 1 250 ? 0.744 47.748 -11.788 1.00 50.78 250 VAL A O 1
ATOM 1927 N N . TRP A 1 251 ? -0.412 48.119 -9.891 1.00 41.59 251 TRP A N 1
ATOM 1928 C CA . TRP A 1 251 ? -1.630 48.620 -10.512 1.00 41.59 251 TRP A CA 1
ATOM 1929 C C . TRP A 1 251 ? -1.287 49.848 -11.360 1.00 41.59 251 TRP A C 1
ATOM 1931 O O . TRP A 1 251 ? -1.008 50.920 -10.827 1.00 41.59 251 TRP A O 1
ATOM 1941 N N . GLN A 1 252 ? -1.294 49.696 -12.683 1.00 48.62 252 GLN A N 1
ATOM 1942 C CA . GLN A 1 252 ? -1.246 50.839 -13.585 1.00 48.62 252 GLN A CA 1
ATOM 1943 C C . GLN A 1 252 ? -2.611 51.544 -13.541 1.00 48.62 252 GLN A C 1
ATOM 1945 O O . GLN A 1 252 ? -3.634 50.900 -13.801 1.00 48.62 252 GLN A O 1
ATOM 1950 N N . PRO A 1 253 ? -2.674 52.850 -13.226 1.00 40.25 253 PRO A N 1
ATOM 1951 C CA . PRO A 1 253 ? -3.912 53.609 -13.332 1.00 40.25 253 PRO A CA 1
ATOM 1952 C C . PRO A 1 253 ? -4.364 53.637 -14.795 1.00 40.25 253 PRO A C 1
ATOM 1954 O O . PRO A 1 253 ? -3.633 54.102 -15.670 1.00 40.25 253 PRO A O 1
ATOM 1957 N N . ARG A 1 254 ? -5.577 53.144 -15.076 1.00 44.97 254 ARG A N 1
ATOM 1958 C CA . ARG A 1 254 ? -6.196 53.291 -16.399 1.00 44.97 254 ARG A CA 1
ATOM 1959 C C . ARG A 1 254 ? -6.387 54.778 -16.697 1.00 44.97 254 ARG A C 1
ATOM 1961 O O . ARG A 1 254 ? -7.146 55.455 -16.006 1.00 44.97 254 ARG A O 1
ATOM 1968 N N . ALA A 1 255 ? -5.734 55.262 -17.750 1.00 39.44 255 ALA A N 1
ATOM 1969 C CA . ALA A 1 255 ? -6.050 56.549 -18.348 1.00 39.44 255 ALA A CA 1
ATOM 1970 C C . ALA A 1 255 ? -7.497 56.519 -18.865 1.00 39.44 255 ALA A C 1
ATOM 1972 O O . ALA A 1 255 ? -7.903 55.604 -19.583 1.00 39.44 255 ALA A O 1
ATOM 1973 N N . ARG A 1 256 ? -8.281 57.507 -18.437 1.00 40.38 256 ARG A N 1
ATOM 1974 C CA . ARG A 1 256 ? -9.704 57.678 -18.733 1.00 40.38 256 ARG A CA 1
ATOM 1975 C C . ARG A 1 256 ? -9.844 58.399 -20.081 1.00 40.38 256 ARG A C 1
ATOM 1977 O O . ARG A 1 256 ? -9.387 59.538 -20.165 1.00 40.38 256 ARG A O 1
ATOM 1984 N N . PRO A 1 257 ? -10.471 57.816 -21.116 1.00 37.59 257 PRO A N 1
ATOM 1985 C CA . PRO A 1 257 ? -10.877 58.586 -22.283 1.00 37.59 257 PRO A CA 1
ATOM 1986 C C . PRO A 1 257 ? -12.160 59.359 -21.963 1.00 37.59 257 PRO A C 1
ATOM 1988 O O . PRO A 1 257 ? -13.072 58.837 -21.317 1.00 37.59 257 PRO A O 1
ATOM 1991 N N . ALA A 1 258 ? -12.202 60.617 -22.393 1.00 37.50 258 ALA A N 1
ATOM 1992 C CA . ALA A 1 258 ? -13.362 61.488 -22.304 1.00 37.50 258 ALA A CA 1
ATOM 1993 C C . ALA A 1 258 ? -14.522 60.957 -23.167 1.00 37.50 258 ALA A C 1
ATOM 1995 O O . ALA A 1 258 ? -14.318 60.565 -24.312 1.00 37.50 258 ALA A O 1
ATOM 1996 N N . VAL A 1 259 ? -15.733 60.968 -22.607 1.00 38.94 259 VAL A N 1
ATOM 1997 C CA . VAL A 1 259 ? -17.002 60.822 -23.346 1.00 38.94 259 VAL A CA 1
ATOM 1998 C C . VAL A 1 259 ? -17.368 62.201 -23.924 1.00 38.94 259 VAL A C 1
ATOM 2000 O O . VAL A 1 259 ? -16.986 63.210 -23.321 1.00 38.94 259 VAL A O 1
ATOM 2003 N N . PRO A 1 260 ? -18.122 62.289 -25.035 1.00 42.66 260 PRO A N 1
ATOM 2004 C CA . PRO A 1 260 ? -19.576 62.395 -24.849 1.00 42.66 260 PRO A CA 1
ATOM 2005 C C . PRO A 1 260 ? -20.441 61.727 -25.942 1.00 42.66 260 PRO A C 1
ATOM 2007 O O . PRO A 1 260 ? -20.033 61.657 -27.096 1.00 42.66 260 PRO A O 1
ATOM 2010 N N . ALA A 1 261 ? -21.675 61.382 -25.529 1.00 32.59 261 ALA A N 1
ATOM 2011 C CA . ALA A 1 261 ? -22.893 61.130 -26.326 1.00 32.59 261 ALA A CA 1
ATOM 2012 C C . ALA A 1 261 ? -22.851 59.918 -27.296 1.00 32.59 261 ALA A C 1
ATOM 2014 O O . ALA A 1 261 ? -21.840 59.657 -27.926 1.00 32.59 261 ALA A O 1
ATOM 2015 N N . LEU A 1 262 ? -23.884 59.095 -27.491 1.00 34.69 262 LEU A N 1
ATOM 2016 C CA . LEU A 1 262 ? -25.337 59.234 -27.362 1.00 34.69 262 LEU A CA 1
ATOM 2017 C C . LEU A 1 262 ? -25.949 57.799 -27.376 1.00 34.69 262 LEU A C 1
ATOM 2019 O O . LEU A 1 262 ? -25.315 56.891 -27.907 1.00 34.69 262 LEU A O 1
ATOM 2023 N N . ASP A 1 263 ? -27.170 57.644 -26.856 1.00 35.88 263 ASP A N 1
ATOM 2024 C CA . ASP A 1 263 ? -28.161 56.587 -27.155 1.00 35.88 263 ASP A CA 1
ATOM 2025 C C . ASP A 1 263 ? -27.963 55.115 -26.706 1.00 35.88 263 ASP A C 1
ATOM 2027 O O . ASP A 1 263 ? -27.209 54.323 -27.260 1.00 35.88 263 ASP A O 1
ATOM 2031 N N . GLU A 1 264 ? -28.782 54.766 -25.699 1.00 32.56 264 GLU A N 1
ATOM 2032 C CA . GLU A 1 264 ? -29.817 53.717 -25.773 1.00 32.56 264 GLU A CA 1
ATOM 2033 C C . GLU A 1 264 ? -29.408 52.254 -26.065 1.00 32.56 264 GLU A C 1
ATOM 2035 O O . GLU A 1 264 ? -29.234 51.841 -27.204 1.00 32.56 264 GLU A O 1
ATOM 2040 N N . LEU A 1 265 ? -29.403 51.406 -25.023 1.00 40.81 265 LEU A N 1
ATOM 2041 C CA . LEU A 1 265 ? -30.467 50.416 -24.740 1.00 40.81 265 LEU A CA 1
ATOM 2042 C C . LEU A 1 265 ? -29.991 49.335 -23.754 1.00 40.81 265 LEU A C 1
ATOM 2044 O O . LEU A 1 265 ? -28.960 48.682 -23.898 1.00 40.81 265 LEU A O 1
ATOM 2048 N N . THR A 1 266 ? -30.811 49.162 -22.730 1.00 40.88 266 THR A N 1
ATOM 2049 C CA . THR A 1 266 ? -30.798 48.143 -21.682 1.00 40.88 266 THR A CA 1
ATOM 2050 C C . THR A 1 266 ? -30.841 46.720 -22.248 1.00 40.88 266 THR A C 1
ATOM 2052 O O . THR A 1 266 ? -31.753 46.377 -22.994 1.00 40.88 266 THR A O 1
ATOM 2055 N N . ALA A 1 267 ? -29.930 45.846 -21.807 1.00 40.44 267 ALA A N 1
ATOM 2056 C CA . ALA A 1 267 ? -30.036 44.399 -22.012 1.00 40.44 267 ALA A CA 1
ATOM 2057 C C . ALA A 1 267 ? -30.128 43.680 -20.656 1.00 40.44 267 ALA A C 1
ATOM 2059 O O . ALA A 1 267 ? -29.171 43.622 -19.885 1.00 40.44 267 ALA A O 1
ATOM 2060 N N . VAL A 1 268 ? -31.324 43.166 -20.371 1.00 46.53 268 VAL A N 1
ATOM 2061 C CA . VAL A 1 268 ? -31.675 42.330 -19.214 1.00 46.53 268 VAL A CA 1
ATOM 2062 C C . VAL A 1 268 ? -31.372 40.861 -19.555 1.00 46.53 268 VAL A C 1
ATOM 2064 O O . VAL A 1 268 ? -31.658 40.445 -20.679 1.00 46.53 268 VAL A O 1
ATOM 2067 N N . PRO A 1 269 ? -30.837 40.040 -18.631 1.00 42.47 269 PRO A N 1
ATOM 2068 C CA . PRO A 1 269 ? -30.653 38.612 -18.878 1.00 42.47 269 PRO A CA 1
ATOM 2069 C C . PRO A 1 269 ? -31.983 37.841 -18.789 1.00 42.47 269 PRO A C 1
ATOM 2071 O O . PRO A 1 269 ? -32.733 37.971 -17.822 1.00 42.47 269 PRO A O 1
ATOM 2074 N N . VAL A 1 270 ? -32.257 37.010 -19.799 1.00 44.06 270 VAL A N 1
ATOM 2075 C CA . VAL A 1 270 ? -33.420 36.108 -19.880 1.00 44.06 270 VAL A CA 1
ATOM 2076 C C . VAL A 1 270 ? -33.115 34.776 -19.171 1.00 44.06 270 VAL A C 1
ATOM 2078 O O . VAL A 1 270 ? -32.092 34.162 -19.479 1.00 44.06 270 VAL A O 1
ATOM 2081 N N . PRO A 1 271 ? -33.987 34.272 -18.276 1.00 42.22 271 PRO A N 1
ATOM 2082 C CA . PRO A 1 271 ? -33.885 32.918 -17.733 1.00 42.22 271 PRO A CA 1
ATOM 2083 C C . PRO A 1 271 ? -34.566 31.882 -18.646 1.00 42.22 271 PRO A C 1
ATOM 2085 O O . PRO A 1 271 ? -35.712 32.057 -19.060 1.00 42.22 271 PRO A O 1
ATOM 2088 N N . ALA A 1 272 ? -33.888 30.764 -18.924 1.00 43.53 272 ALA A N 1
ATOM 2089 C CA . ALA A 1 272 ? -34.490 29.604 -19.583 1.00 43.53 272 ALA A CA 1
ATOM 2090 C C . ALA A 1 272 ? -35.200 28.705 -18.551 1.00 43.53 272 ALA A C 1
ATOM 2092 O O . ALA A 1 272 ? -34.594 28.250 -17.582 1.00 43.53 272 ALA A O 1
ATOM 2093 N N . ALA A 1 273 ? -36.494 28.466 -18.767 1.00 38.72 273 ALA A N 1
ATOM 2094 C CA . ALA A 1 273 ? -37.369 27.631 -17.943 1.00 38.72 273 ALA A CA 1
ATOM 2095 C C . ALA A 1 273 ? -37.369 26.144 -18.406 1.00 38.72 273 ALA A C 1
ATOM 2097 O O . ALA A 1 273 ? -36.895 25.839 -19.502 1.00 38.72 273 ALA A O 1
ATOM 2098 N N . PRO A 1 274 ? -37.876 25.201 -17.581 1.00 43.19 274 PRO A N 1
ATOM 2099 C CA . PRO A 1 274 ? -37.538 23.778 -17.627 1.00 43.19 274 PRO A CA 1
ATOM 2100 C C . PRO A 1 274 ? -38.470 22.950 -18.523 1.00 43.19 274 PRO A C 1
ATOM 2102 O O . PRO A 1 274 ? -39.647 23.267 -18.686 1.00 43.19 274 PRO A O 1
ATOM 2105 N N . ARG A 1 275 ? -37.979 21.811 -19.028 1.00 34.50 275 ARG A N 1
ATOM 2106 C CA . ARG A 1 275 ? -38.787 20.825 -19.763 1.00 34.50 275 ARG A CA 1
ATOM 2107 C C . ARG A 1 275 ? -39.009 19.578 -18.897 1.00 34.50 275 ARG A C 1
ATOM 2109 O O . ARG A 1 275 ? -38.058 18.884 -18.554 1.00 34.50 275 ARG A O 1
ATOM 2116 N N . ARG A 1 276 ? -40.267 19.314 -18.520 1.00 34.75 276 ARG A N 1
ATOM 2117 C CA . ARG A 1 276 ? -40.706 18.127 -17.764 1.00 34.75 276 ARG A CA 1
ATOM 2118 C C . ARG A 1 276 ? -41.317 17.055 -18.684 1.00 34.75 276 ARG A C 1
ATOM 2120 O O . ARG A 1 276 ? -42.158 17.382 -19.509 1.00 34.75 276 ARG A O 1
ATOM 2127 N N . VAL A 1 277 ? -40.875 15.814 -18.431 1.00 39.00 277 VAL A N 1
ATOM 2128 C CA . VAL A 1 277 ? -41.597 14.529 -18.229 1.00 39.00 277 VAL A CA 1
ATOM 2129 C C . VAL A 1 277 ? -42.554 13.978 -19.304 1.00 39.00 277 VAL A C 1
ATOM 2131 O O . VAL A 1 277 ? -43.520 14.626 -19.678 1.00 39.00 277 VAL A O 1
ATOM 2134 N N . ASN A 1 278 ? -42.317 12.709 -19.680 1.00 32.00 278 ASN A N 1
ATOM 2135 C CA . ASN A 1 278 ? -43.274 11.577 -19.715 1.00 32.00 278 ASN A CA 1
ATOM 2136 C C . ASN A 1 278 ? -42.452 10.280 -19.914 1.00 32.00 278 ASN A C 1
ATOM 2138 O O . ASN A 1 278 ? -41.676 10.197 -20.858 1.00 32.00 278 ASN A O 1
ATOM 2142 N N . SER A 1 279 ? -42.279 9.437 -18.889 1.00 34.97 279 SER A N 1
ATOM 2143 C CA . SER A 1 279 ? -43.164 8.358 -18.398 1.00 34.97 279 SER A CA 1
ATOM 2144 C C . SER A 1 279 ? -43.162 7.093 -19.274 1.00 34.97 279 SER A C 1
ATOM 2146 O O . SER A 1 279 ? -43.783 7.043 -20.327 1.00 34.97 279 SER A O 1
ATOM 2148 N N . ALA A 1 280 ? -42.503 6.040 -18.780 1.00 36.53 280 ALA A N 1
ATOM 2149 C CA . ALA A 1 280 ? -42.897 4.649 -19.001 1.00 36.53 280 ALA A CA 1
ATOM 2150 C C . ALA A 1 280 ? -42.259 3.766 -17.917 1.00 36.53 280 ALA A C 1
ATOM 2152 O O . ALA A 1 280 ? -41.041 3.645 -17.816 1.00 36.53 280 ALA A O 1
ATOM 2153 N N . VAL A 1 281 ? -43.127 3.204 -17.083 1.00 36.72 281 VAL A N 1
ATOM 2154 C CA . VAL A 1 281 ? -42.862 2.140 -16.116 1.00 36.72 281 VAL A CA 1
ATOM 2155 C C . VAL A 1 281 ? -42.898 0.812 -16.866 1.00 36.72 281 VAL A C 1
ATOM 2157 O O . VAL A 1 281 ? -43.880 0.566 -17.559 1.00 36.72 281 VAL A O 1
ATOM 2160 N N . THR A 1 282 ? -41.914 -0.062 -16.648 1.00 37.72 282 THR A N 1
ATOM 2161 C CA . THR A 1 282 ? -42.139 -1.516 -16.652 1.00 37.72 282 THR A CA 1
ATOM 2162 C C . THR A 1 282 ? -41.233 -2.195 -15.634 1.00 37.72 282 THR A C 1
ATOM 2164 O O . THR A 1 282 ? -40.009 -2.130 -15.706 1.00 37.72 282 THR A O 1
ATOM 2167 N N . ASP A 1 283 ? -41.923 -2.826 -14.699 1.00 33.00 283 ASP A N 1
ATOM 2168 C CA . ASP A 1 283 ? -41.525 -3.832 -13.730 1.00 33.00 283 ASP A CA 1
ATOM 2169 C C . ASP A 1 283 ? -41.062 -5.129 -14.427 1.00 33.00 283 ASP A C 1
ATOM 2171 O O . ASP A 1 283 ? -41.711 -5.560 -15.381 1.00 33.00 283 ASP A O 1
ATOM 2175 N N . ALA A 1 284 ? -39.960 -5.734 -13.967 1.00 36.53 284 ALA A N 1
ATOM 2176 C CA . ALA A 1 284 ? -39.687 -7.172 -14.096 1.00 36.53 284 ALA A CA 1
ATOM 2177 C C . ALA A 1 284 ? -38.440 -7.585 -13.292 1.00 36.53 284 ALA A C 1
ATOM 2179 O O . ALA A 1 284 ? -37.290 -7.374 -13.675 1.00 36.53 284 ALA A O 1
ATOM 2180 N N . THR A 1 285 ? -38.720 -8.241 -12.174 1.00 39.78 285 THR A N 1
ATOM 2181 C CA . THR A 1 285 ? -37.846 -9.101 -11.373 1.00 39.78 285 THR A CA 1
ATOM 2182 C C . THR A 1 285 ? -37.174 -10.210 -12.204 1.00 39.78 285 THR A C 1
ATOM 2184 O O . THR A 1 285 ? -37.882 -10.998 -12.825 1.00 39.78 285 THR A O 1
ATOM 2187 N N . PHE A 1 286 ? -35.839 -10.352 -12.141 1.00 30.36 286 PHE A N 1
ATOM 2188 C CA . PHE A 1 286 ? -35.159 -11.659 -12.249 1.00 30.36 286 PHE A CA 1
ATOM 2189 C C . PHE A 1 286 ? -33.696 -11.622 -11.749 1.00 30.36 286 PHE A C 1
ATOM 2191 O O . PHE A 1 286 ? -32.804 -11.070 -12.383 1.00 30.36 286 PHE A O 1
ATOM 2198 N N . ALA A 1 287 ? -33.447 -12.290 -10.628 1.00 38.38 287 ALA A N 1
ATOM 2199 C CA . ALA A 1 287 ? -32.202 -12.980 -10.271 1.00 38.38 287 ALA A CA 1
ATOM 2200 C C . ALA A 1 287 ? -32.658 -14.297 -9.598 1.00 38.38 287 ALA A C 1
ATOM 2202 O O . ALA A 1 287 ? -33.739 -14.267 -9.004 1.00 38.38 287 ALA A O 1
ATOM 2203 N N . PRO A 1 288 ? -31.930 -15.437 -9.643 1.00 44.25 288 PRO A N 1
ATOM 2204 C CA . PRO A 1 288 ? -30.469 -15.532 -9.675 1.00 44.25 288 PRO A CA 1
ATOM 2205 C C . PRO A 1 288 ? -29.891 -16.661 -10.565 1.00 44.25 288 PRO A C 1
ATOM 2207 O O . PRO A 1 288 ? -30.527 -17.6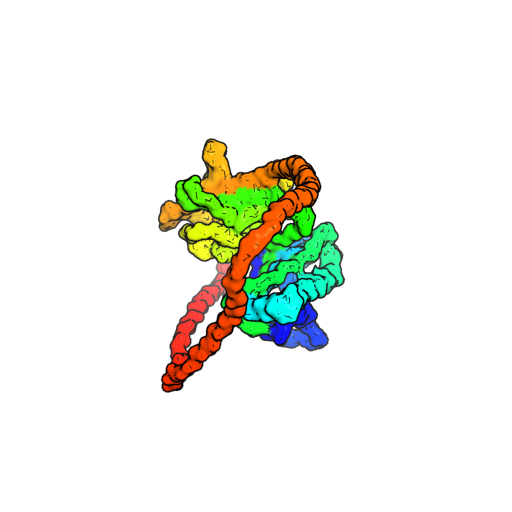70 -10.854 1.00 44.25 288 PRO A O 1
ATOM 2210 N N . GLY A 1 289 ? -28.616 -16.536 -10.934 1.00 33.97 289 GLY A N 1
ATOM 2211 C CA . GLY A 1 289 ? -27.826 -17.615 -11.534 1.00 33.97 289 GLY A CA 1
ATOM 2212 C C . GLY A 1 289 ? -26.529 -17.807 -10.760 1.00 33.97 289 GLY A C 1
ATOM 2213 O O . GLY A 1 289 ? -25.514 -17.199 -11.085 1.00 33.97 289 GLY A O 1
ATOM 2214 N N . ALA A 1 290 ? -26.578 -18.626 -9.711 1.00 44.16 290 ALA A N 1
ATOM 2215 C CA . ALA A 1 290 ? -25.434 -18.984 -8.886 1.00 44.16 290 ALA A CA 1
ATOM 2216 C C . ALA A 1 290 ? -24.319 -19.633 -9.725 1.00 44.16 290 ALA A C 1
ATOM 2218 O O . ALA A 1 290 ? -24.489 -20.724 -10.268 1.00 44.16 290 ALA A O 1
ATOM 2219 N N . ARG A 1 291 ? -23.143 -19.002 -9.783 1.00 41.34 291 ARG A N 1
ATOM 2220 C CA . ARG A 1 291 ? -21.897 -19.691 -10.140 1.00 41.34 291 ARG A CA 1
ATOM 2221 C C . ARG A 1 291 ? -21.161 -20.039 -8.855 1.00 41.34 291 ARG A C 1
ATOM 2223 O O . ARG A 1 291 ? -20.389 -19.244 -8.331 1.00 41.34 291 ARG A O 1
ATOM 2230 N N . ALA A 1 292 ? -21.421 -21.239 -8.349 1.00 45.44 292 ALA A N 1
ATOM 2231 C CA . ALA A 1 292 ? -20.592 -21.845 -7.320 1.00 45.44 292 ALA A CA 1
ATOM 2232 C C . ALA A 1 292 ? -19.173 -22.056 -7.880 1.00 45.44 292 ALA A C 1
ATOM 2234 O O . ALA A 1 292 ? -18.989 -22.778 -8.860 1.00 45.44 292 ALA A O 1
ATOM 2235 N N . ARG A 1 293 ? -18.164 -21.428 -7.269 1.00 39.88 293 ARG A N 1
ATOM 2236 C CA . ARG A 1 293 ? -16.759 -21.813 -7.454 1.00 39.88 293 ARG A CA 1
ATOM 2237 C C . ARG A 1 293 ? -16.428 -22.873 -6.407 1.00 39.88 293 ARG A C 1
ATOM 2239 O O . ARG A 1 293 ? -16.411 -22.591 -5.215 1.00 39.88 293 ARG A O 1
ATOM 2246 N N . LEU A 1 294 ? -16.203 -24.099 -6.871 1.00 39.56 294 LEU A N 1
ATOM 2247 C CA . LEU A 1 294 ? -15.645 -25.193 -6.082 1.00 39.56 294 LEU A CA 1
ATOM 2248 C C . LEU A 1 294 ? -14.137 -24.968 -5.928 1.00 39.56 294 LEU A C 1
ATOM 2250 O O . LEU A 1 294 ? -13.420 -24.922 -6.928 1.00 39.56 294 LEU A O 1
ATOM 2254 N N . THR A 1 295 ? -13.649 -24.854 -4.696 1.00 40.28 295 THR A N 1
ATOM 2255 C CA . THR A 1 295 ? -12.211 -24.840 -4.403 1.00 40.28 295 THR A CA 1
ATOM 2256 C C . THR A 1 295 ? -11.774 -26.259 -4.051 1.00 40.28 295 THR A C 1
ATOM 2258 O O . THR A 1 295 ? -12.213 -26.828 -3.053 1.00 40.28 295 THR A O 1
ATOM 2261 N N . LEU A 1 296 ? -10.921 -26.850 -4.890 1.00 36.03 296 LEU A N 1
ATOM 2262 C CA . LEU A 1 296 ? -10.269 -28.133 -4.632 1.00 36.03 296 LEU A CA 1
ATOM 2263 C C . LEU A 1 296 ? -9.297 -27.967 -3.455 1.00 36.03 296 LEU A C 1
ATOM 2265 O O . LEU A 1 296 ? -8.210 -27.412 -3.605 1.00 36.03 296 LEU A O 1
ATOM 2269 N N . ALA A 1 297 ? -9.688 -28.439 -2.273 1.00 40.38 297 ALA A N 1
ATOM 2270 C CA . ALA A 1 297 ? -8.774 -28.595 -1.153 1.00 40.38 297 ALA A CA 1
ATOM 2271 C C . ALA A 1 297 ? -7.919 -29.847 -1.395 1.00 40.38 297 ALA A C 1
ATOM 2273 O O . ALA A 1 297 ? -8.392 -30.975 -1.255 1.00 40.38 297 ALA A O 1
ATOM 2274 N N . ALA A 1 298 ? -6.654 -29.657 -1.773 1.00 40.28 298 ALA A N 1
ATOM 2275 C CA . ALA A 1 298 ? -5.682 -30.738 -1.727 1.00 40.28 298 ALA A CA 1
ATOM 2276 C C . ALA A 1 298 ? -5.420 -31.083 -0.252 1.00 40.28 298 ALA A C 1
ATOM 2278 O O . ALA A 1 298 ? -4.756 -30.343 0.473 1.00 40.28 298 ALA A O 1
ATOM 2279 N N . LEU A 1 299 ? -5.991 -32.203 0.191 1.00 37.38 299 LEU A N 1
ATOM 2280 C CA . LEU A 1 299 ? -5.660 -32.860 1.450 1.00 37.38 299 LEU A CA 1
ATOM 2281 C C . LEU A 1 299 ? -4.153 -33.136 1.479 1.00 37.38 299 LEU A C 1
ATOM 2283 O O . LEU A 1 299 ? -3.639 -33.940 0.702 1.00 37.38 299 LEU A O 1
ATOM 2287 N N . ALA A 1 300 ? -3.446 -32.456 2.380 1.00 41.22 300 ALA A N 1
ATOM 2288 C CA . ALA A 1 300 ? -2.056 -32.750 2.677 1.00 41.22 300 ALA A CA 1
ATOM 2289 C C . ALA A 1 300 ? -1.961 -34.172 3.248 1.00 41.22 300 ALA A C 1
ATOM 2291 O O . ALA A 1 300 ? -2.405 -34.438 4.366 1.00 41.22 300 ALA A O 1
ATOM 2292 N N . LEU A 1 301 ? -1.379 -35.090 2.478 1.00 39.44 301 LEU A N 1
ATOM 2293 C CA . LEU A 1 301 ? -0.926 -36.368 3.011 1.00 39.44 301 LEU A CA 1
ATOM 2294 C C . LEU A 1 301 ? 0.299 -36.106 3.900 1.00 39.44 301 LEU A C 1
ATOM 2296 O O . LEU A 1 301 ? 1.275 -35.513 3.432 1.00 39.44 301 LEU A O 1
ATOM 2300 N N . PRO A 1 302 ? 0.285 -36.525 5.175 1.00 46.84 302 PRO A N 1
ATOM 2301 C CA . PRO A 1 302 ? 1.464 -36.450 6.014 1.00 46.84 302 PRO A CA 1
ATOM 2302 C C . PRO A 1 302 ? 2.385 -37.630 5.698 1.00 46.84 302 PRO A C 1
ATOM 2304 O O . PRO A 1 302 ? 1.885 -38.712 5.389 1.00 46.84 302 PRO A O 1
ATOM 2307 N N . ARG A 1 303 ? 3.692 -37.418 5.950 1.00 41.22 303 ARG A N 1
ATOM 2308 C CA . ARG A 1 303 ? 4.808 -38.388 6.104 1.00 41.22 303 ARG A CA 1
ATOM 2309 C C . ARG A 1 303 ? 5.825 -38.366 4.950 1.00 41.22 303 ARG A C 1
ATOM 2311 O O . ARG A 1 303 ? 5.442 -38.284 3.800 1.00 41.22 303 ARG A O 1
ATOM 2318 N N . LEU A 1 304 ? 7.139 -38.455 5.167 1.00 38.56 304 LEU A N 1
ATOM 2319 C CA . LEU A 1 304 ? 7.944 -38.828 6.338 1.00 38.56 304 LEU A CA 1
ATOM 2320 C C . LEU A 1 304 ? 9.397 -38.352 6.107 1.00 38.56 304 LEU A C 1
ATOM 2322 O O . LEU A 1 304 ? 9.912 -38.450 5.005 1.00 38.56 304 LEU A O 1
ATOM 2326 N N . SER A 1 305 ? 10.026 -37.878 7.182 1.00 39.72 305 SER A N 1
ATOM 2327 C CA . SER A 1 305 ? 11.429 -38.047 7.600 1.00 39.72 305 SER A CA 1
ATOM 2328 C C . SER A 1 305 ? 12.591 -38.238 6.592 1.00 39.72 305 SER A C 1
ATOM 2330 O O . SER A 1 305 ? 12.598 -39.184 5.813 1.00 39.72 305 SER A O 1
ATOM 2332 N N . ARG A 1 306 ? 13.686 -37.521 6.917 1.00 41.75 306 ARG A N 1
ATOM 2333 C CA . ARG A 1 306 ? 15.126 -37.829 6.727 1.00 41.75 306 ARG A CA 1
ATOM 2334 C C . ARG A 1 306 ? 15.685 -37.700 5.305 1.00 41.75 306 ARG A C 1
ATOM 2336 O O . ARG A 1 306 ? 15.383 -38.509 4.448 1.00 41.75 306 ARG A O 1
ATOM 2343 N N . TYR A 1 307 ? 16.632 -36.782 5.118 1.00 35.44 307 TYR A N 1
ATOM 2344 C CA . TYR A 1 307 ? 18.069 -37.086 5.077 1.00 35.44 307 TYR A CA 1
ATOM 2345 C C . TYR A 1 307 ? 18.863 -35.789 5.336 1.00 35.44 307 TYR A C 1
ATOM 2347 O O . TYR A 1 307 ? 18.298 -34.703 5.259 1.00 35.44 307 TYR A O 1
ATOM 2355 N N . ARG A 1 308 ? 20.102 -35.988 5.788 1.00 40.16 308 ARG A N 1
ATOM 2356 C CA . ARG A 1 308 ? 21.021 -35.083 6.498 1.00 40.16 308 ARG A CA 1
ATOM 2357 C C . ARG A 1 308 ? 21.249 -33.705 5.888 1.00 40.16 308 ARG A C 1
ATOM 2359 O O . ARG A 1 308 ? 21.343 -33.627 4.647 1.00 40.16 308 ARG A O 1
#

Foldseek 3Di:
DPDQKDKDKFADQVDPLPLCSQQDPPDPPVVPPTDHPVNVQCVDAQDDDVPDRQATFQFKEKEDAQVNQVCCCVPVVNVSVVVSFVVNQVVCCVPCVRRHVPHRRGYHYHYDNPDDPRMMMMMTHLQRDDDDPPWDFFKWKWKDQPVPDIDTWDTDTFPRFKHKEAVPGPIDHHVPNPPPHQKIKIWGDPGSPDDIDIDIPPPPQWDWDDDPVSQWIWIAGPVPRGIMIMHIGGPDPPPPPPPPPPDPPDDDDDDDDDDDDDDDDDDDDDDDDDDDDDDDDDDDDDDDDDDDDDDDDDDDDDDDDDDD